Protein AF-X0U6Y3-F1 (afdb_monomer)

Nearest PDB structures (foldseek):
  5u5q-assembly1_H  TM=2.496E-01  e=5.982E+00  Saccharomyces cerevisiae S288C

Solvent-accessible surface area (backbone atoms only — not comparable to full-atom values): 10790 Å² total; per-residue (Å²): 128,85,82,48,49,54,55,52,48,52,50,45,55,75,70,47,42,36,75,89,46,90,60,27,67,56,54,50,52,44,63,76,50,43,44,84,42,80,59,95,65,59,79,88,48,53,50,69,76,66,76,45,56,73,68,60,46,50,53,50,44,50,55,52,47,62,64,14,35,38,69,83,37,52,49,94,52,97,50,42,41,28,40,45,57,102,67,28,23,36,35,57,46,54,33,81,90,43,74,43,25,32,36,40,38,36,35,31,71,40,61,89,73,77,58,83,39,51,24,40,39,41,37,35,36,33,37,61,76,47,90,46,90,86,86,45,41,48,43,67,75,50,55,37,43,32,42,32,30,96,87,43,58,48,74,62,68,72,59,91,48,70,65,61,42,46,50,56,35,50,55,51,46,46,49,53,53,52,52,47,47,32,54,75,74,51,56,58,80,74,68,127

Sequence (192 aa):
MDNTHYDSFVAAVDNRAFDSVRIGDYLRDIRERAKYIQSPIEADSIFEAFGLSQEDFGKYTSSYVGKALAKNKAIPLEELVCVEDDFSAVFIENDPEEDITLRVTIYKDEKEFGFAIDGVVYYGKLKWFGLAREKNYFEALDFYVSLVFDDYVKDISKQLLDEEGKELVNATTTVIEQLAYMEREGLLRDIK

Foldseek 3Di:
DPQALLNVLLVCLVVVQCVVDPCSVVSVVCNVFEDEDEQPDALVCLCVLVVDDPVVLLVLLCVQLLVQQAQPRWSPQPTWYFYGHPFWTKTWTHDNVDGQKIWIKIKGAPVVPPDQFRIKIKIAMWHAPGDDPDQFRTFTDWMWMWTGGPRHIDTPPDDPPVVVRVVRRSVVSSVSSSVSVCVVVVVSVPRD

Mean predicted aligned error: 7.75 Å

pLDDT: mean 76.15, std 10.7, range [43.81, 89.75]

Radius of gyration: 16.27 Å; Cα contacts (8 Å, |Δi|>4): 335; chains: 1; bounding box: 40×35×43 Å

Organism: NCBI:txid412755

Secondary structure (DSSP, 8-state):
-PPPHHHHHHHHHHTTTTTTSTTHHHHHHHHHHPEEEE-SS-TTSHHHHHT--HHHHHHHHHHHHHHHSSTTPPPS-SS-EEEE-SS-EEEEEE-SSSTTEEEEEEEEE-GGG-SS--EEEEEEEEEE--S-SSS--EEEEEEEEEEE-SS-EEE--S---HHHHHHHHHHHHHHHHHHHHHHHTTGGGG--

Structure (mmCIF, N/CA/C/O backbone):
data_AF-X0U6Y3-F1
#
_entry.id   AF-X0U6Y3-F1
#
loop_
_atom_site.group_PDB
_atom_site.id
_atom_site.type_symbol
_atom_site.label_atom_id
_atom_site.label_alt_id
_atom_site.label_comp_id
_atom_site.label_asym_id
_atom_site.label_entity_id
_atom_site.label_seq_id
_atom_site.pdbx_PDB_ins_code
_atom_site.Cartn_x
_atom_site.Cartn_y
_atom_site.Cartn_z
_atom_site.occupancy
_atom_site.B_iso_or_equiv
_atom_site.auth_seq_id
_atom_site.auth_comp_id
_atom_site.auth_asym_id
_atom_site.auth_atom_id
_atom_site.pdbx_PDB_model_num
ATOM 1 N N . MET A 1 1 ? -0.887 19.211 -16.589 1.00 43.81 1 MET A N 1
ATOM 2 C CA . MET A 1 1 ? -1.288 18.320 -15.492 1.00 43.81 1 MET A CA 1
ATOM 3 C C . MET A 1 1 ? -0.012 17.634 -15.109 1.00 43.81 1 MET A C 1
ATOM 5 O O . MET A 1 1 ? 0.627 17.093 -16.005 1.00 43.81 1 MET A O 1
ATOM 9 N N . ASP A 1 2 ? 0.414 17.816 -13.870 1.00 54.19 2 ASP A N 1
ATOM 10 C CA . ASP A 1 2 ? 1.549 17.065 -13.353 1.00 54.19 2 ASP A CA 1
ATOM 11 C C . ASP A 1 2 ? 1.125 15.589 -13.335 1.00 54.19 2 ASP A C 1
ATOM 13 O O . ASP A 1 2 ? -0.027 15.294 -13.010 1.00 54.19 2 ASP A O 1
ATOM 17 N N . ASN A 1 3 ? 1.985 14.696 -13.829 1.00 68.19 3 ASN A N 1
ATOM 18 C CA . ASN A 1 3 ? 1.708 13.259 -13.802 1.00 68.19 3 ASN A CA 1
ATOM 19 C C . ASN A 1 3 ? 1.733 12.797 -12.344 1.00 68.19 3 ASN A C 1
ATOM 21 O O . ASN A 1 3 ? 2.675 13.132 -11.629 1.00 68.19 3 ASN A O 1
ATOM 25 N N . THR A 1 4 ? 0.725 12.032 -11.928 1.00 81.62 4 THR A N 1
ATOM 26 C CA . THR A 1 4 ? 0.702 11.407 -10.597 1.00 81.62 4 THR A CA 1
ATOM 27 C C . THR A 1 4 ? 1.654 10.208 -10.544 1.00 81.62 4 THR A C 1
ATOM 29 O O . THR A 1 4 ? 1.951 9.597 -11.577 1.00 81.62 4 THR A O 1
ATOM 32 N N . HIS A 1 5 ? 2.080 9.802 -9.347 1.00 84.62 5 HIS A N 1
ATOM 33 C CA . HIS A 1 5 ? 2.833 8.558 -9.127 1.00 84.62 5 HIS A CA 1
ATOM 34 C C . HIS A 1 5 ? 2.046 7.336 -9.619 1.00 84.62 5 HIS A C 1
ATOM 36 O O . HIS A 1 5 ? 2.621 6.368 -10.119 1.00 84.62 5 HIS A O 1
ATOM 42 N N . TYR A 1 6 ? 0.712 7.395 -9.534 1.00 85.25 6 TYR A N 1
ATOM 43 C CA . TYR A 1 6 ? -0.174 6.377 -10.093 1.00 85.25 6 TYR A CA 1
ATOM 44 C C . TYR A 1 6 ? -0.117 6.338 -11.626 1.00 85.25 6 TYR A C 1
ATOM 46 O O . TYR A 1 6 ? -0.009 5.257 -12.203 1.00 85.25 6 TYR A O 1
ATOM 54 N N . ASP A 1 7 ? -0.132 7.491 -12.302 1.00 86.06 7 ASP A N 1
ATOM 55 C CA . ASP A 1 7 ? -0.005 7.553 -13.764 1.00 86.06 7 ASP A CA 1
ATOM 56 C C . ASP A 1 7 ? 1.352 7.011 -14.231 1.00 86.06 7 ASP A C 1
ATOM 58 O O . ASP A 1 7 ? 1.429 6.289 -15.230 1.00 86.06 7 ASP A O 1
ATOM 62 N N . SER A 1 8 ? 2.423 7.308 -13.490 1.00 85.88 8 SER A N 1
ATOM 63 C CA . SER A 1 8 ? 3.751 6.749 -13.746 1.00 85.88 8 SER A CA 1
ATOM 64 C C . SER A 1 8 ? 3.789 5.234 -13.551 1.00 85.88 8 SER A C 1
ATOM 66 O O . SER A 1 8 ? 4.306 4.525 -14.419 1.00 85.88 8 SER A O 1
ATOM 68 N N . PHE A 1 9 ? 3.177 4.716 -12.481 1.00 88.44 9 PHE A N 1
ATOM 69 C CA . PHE A 1 9 ? 3.002 3.277 -12.277 1.00 88.44 9 PHE A CA 1
ATOM 70 C C . PHE A 1 9 ? 2.262 2.632 -13.459 1.00 88.44 9 PHE A C 1
ATOM 72 O O . PHE A 1 9 ? 2.740 1.650 -14.034 1.00 88.44 9 PHE A O 1
ATOM 79 N N . VAL A 1 10 ? 1.121 3.201 -13.862 1.00 88.25 10 VAL A N 1
ATOM 80 C CA . VAL A 1 10 ? 0.312 2.713 -14.989 1.00 88.25 10 VAL A CA 1
ATOM 81 C C . VAL A 1 10 ? 1.143 2.679 -16.269 1.00 88.25 10 VAL A C 1
ATOM 83 O O . VAL A 1 10 ? 1.143 1.663 -16.967 1.00 88.25 10 VAL A O 1
ATOM 86 N N . ALA A 1 11 ? 1.899 3.741 -16.554 1.00 87.81 11 ALA A N 1
ATOM 87 C CA . ALA A 1 11 ? 2.771 3.814 -17.719 1.00 87.81 11 ALA A CA 1
ATOM 88 C C . ALA A 1 11 ? 3.891 2.760 -17.680 1.00 87.81 11 ALA A C 1
ATOM 90 O O . ALA A 1 11 ? 4.153 2.115 -18.697 1.00 87.81 11 ALA A O 1
ATOM 91 N N . ALA A 1 12 ? 4.533 2.544 -16.527 1.00 85.94 12 ALA A N 1
ATOM 92 C CA . ALA A 1 12 ? 5.572 1.525 -16.364 1.00 85.94 12 ALA A CA 1
ATOM 93 C C . ALA A 1 12 ? 5.026 0.107 -16.612 1.00 85.94 12 ALA A C 1
ATOM 95 O O . ALA A 1 12 ? 5.657 -0.703 -17.299 1.00 85.94 12 ALA A O 1
ATOM 96 N N . VAL A 1 13 ? 3.824 -0.183 -16.105 1.00 88.06 13 VAL A N 1
ATOM 97 C CA . VAL A 1 13 ? 3.143 -1.466 -16.321 1.00 88.06 13 VAL A CA 1
ATOM 98 C C . VAL A 1 13 ? 2.723 -1.641 -17.785 1.00 88.06 13 VAL A C 1
ATOM 100 O O . VAL A 1 13 ? 2.982 -2.696 -18.366 1.00 88.06 13 VAL A O 1
ATOM 103 N N . ASP A 1 14 ? 2.140 -0.618 -18.415 1.00 88.00 14 ASP A N 1
ATOM 104 C CA . ASP A 1 14 ? 1.680 -0.674 -19.813 1.00 88.00 14 ASP A CA 1
ATOM 105 C C . ASP A 1 14 ? 2.823 -0.798 -20.821 1.00 88.00 14 ASP A C 1
ATOM 107 O O . ASP A 1 14 ? 2.690 -1.474 -21.846 1.00 88.00 14 ASP A O 1
ATOM 111 N N . ASN A 1 15 ? 3.978 -0.217 -20.496 1.00 86.62 15 ASN A N 1
ATOM 112 C CA . ASN A 1 15 ? 5.209 -0.374 -21.262 1.00 86.62 15 ASN A CA 1
ATOM 113 C C . ASN A 1 15 ? 5.891 -1.729 -21.044 1.00 86.62 15 ASN A C 1
ATOM 115 O O . ASN A 1 15 ? 6.956 -1.963 -21.615 1.00 86.62 15 ASN A O 1
ATOM 119 N N . ARG A 1 16 ? 5.283 -2.638 -20.266 1.00 82.00 16 ARG A N 1
ATOM 120 C CA . ARG A 1 16 ? 5.780 -4.002 -20.036 1.00 82.00 16 ARG A CA 1
ATOM 121 C C . ARG A 1 16 ? 7.162 -4.048 -19.385 1.00 82.00 16 ARG A C 1
ATOM 123 O O . ARG A 1 16 ? 7.877 -5.037 -19.544 1.00 82.00 16 ARG A O 1
ATOM 130 N N . ALA A 1 17 ? 7.519 -3.027 -18.601 1.00 79.81 17 ALA A N 1
ATOM 131 C CA . ALA A 1 17 ? 8.796 -2.989 -17.883 1.00 79.81 17 ALA A CA 1
ATOM 132 C C . ALA A 1 17 ? 8.988 -4.242 -17.003 1.00 79.81 17 ALA A C 1
ATOM 134 O O . ALA A 1 17 ? 10.097 -4.751 -16.850 1.00 79.81 17 ALA A O 1
ATOM 135 N N . PHE A 1 18 ? 7.884 -4.796 -16.492 1.00 81.38 18 PHE A N 1
ATOM 136 C CA . PHE A 1 18 ? 7.873 -5.930 -15.571 1.00 81.38 18 PHE A CA 1
ATOM 137 C C . PHE A 1 18 ? 7.683 -7.311 -16.230 1.00 81.38 18 PHE A C 1
ATOM 139 O O . PHE A 1 18 ? 7.664 -8.309 -15.511 1.00 81.38 18 PHE A O 1
ATOM 146 N N . ASP A 1 19 ? 7.557 -7.420 -17.561 1.00 80.75 19 ASP A N 1
ATOM 147 C CA . ASP A 1 19 ? 7.252 -8.698 -18.249 1.00 80.75 19 ASP A CA 1
ATOM 148 C C . ASP A 1 19 ? 8.328 -9.780 -18.022 1.00 80.75 19 ASP A C 1
ATOM 150 O O . ASP A 1 19 ? 8.063 -10.976 -18.148 1.00 80.75 19 ASP A O 1
ATOM 154 N N . SER A 1 20 ? 9.557 -9.371 -17.702 1.00 71.44 20 SER A N 1
ATOM 155 C CA . SER A 1 20 ? 10.697 -10.266 -17.480 1.00 71.44 20 SER A CA 1
ATOM 156 C C . SER A 1 20 ? 10.869 -10.718 -16.024 1.00 71.44 20 SER A C 1
ATOM 158 O O . SER A 1 20 ? 11.729 -11.561 -15.755 1.00 71.44 20 SER A O 1
ATOM 160 N N . VAL A 1 21 ? 10.058 -10.205 -15.088 1.00 76.69 21 VAL A N 1
ATOM 161 C CA . VAL A 1 21 ? 10.159 -10.503 -13.651 1.00 76.69 21 VAL A CA 1
ATOM 162 C C . VAL A 1 21 ? 8.893 -11.151 -13.102 1.00 76.69 21 VAL A C 1
ATOM 164 O O . VAL A 1 21 ? 7.781 -10.946 -13.582 1.00 76.69 21 VAL A O 1
ATOM 167 N N . ARG A 1 22 ? 9.055 -11.944 -12.038 1.00 75.19 22 ARG A N 1
ATOM 168 C CA . ARG A 1 22 ? 7.977 -12.769 -11.466 1.00 75.19 22 ARG A CA 1
ATOM 169 C C . ARG A 1 22 ? 6.786 -11.953 -10.955 1.00 75.19 22 ARG A C 1
ATOM 171 O O . ARG A 1 22 ? 5.679 -12.478 -10.894 1.00 75.19 22 ARG A O 1
ATOM 178 N N . ILE A 1 23 ? 7.013 -10.700 -10.571 1.00 78.88 23 ILE A N 1
ATOM 179 C CA . ILE A 1 23 ? 5.959 -9.823 -10.063 1.00 78.88 23 ILE A CA 1
ATOM 180 C C . ILE A 1 23 ? 5.120 -9.177 -11.181 1.00 78.88 23 ILE A C 1
ATOM 182 O O . ILE A 1 23 ? 4.051 -8.648 -10.901 1.00 78.88 23 ILE A O 1
ATOM 186 N N . GLY A 1 24 ? 5.538 -9.249 -12.450 1.00 85.69 24 GLY A N 1
ATOM 187 C CA . GLY A 1 24 ? 4.863 -8.546 -13.546 1.00 85.69 24 GLY A CA 1
ATOM 188 C C . GLY A 1 24 ? 3.380 -8.894 -13.703 1.00 85.69 24 GLY A C 1
ATOM 189 O O . GLY A 1 24 ? 2.560 -8.003 -13.904 1.00 85.69 24 GLY A O 1
ATOM 190 N N . ASP A 1 25 ? 3.009 -10.168 -13.554 1.00 87.00 25 ASP A N 1
ATOM 191 C CA . ASP A 1 25 ? 1.602 -10.603 -13.595 1.00 87.00 25 ASP A CA 1
ATOM 192 C C . ASP A 1 25 ? 0.784 -9.989 -12.452 1.00 87.00 25 ASP A C 1
ATOM 194 O O . ASP A 1 25 ? -0.341 -9.545 -12.660 1.00 87.00 25 ASP A O 1
ATOM 198 N N . TYR A 1 26 ? 1.373 -9.922 -11.257 1.00 86.69 26 TYR A N 1
ATOM 199 C CA . TYR A 1 26 ? 0.736 -9.348 -10.075 1.00 86.69 26 TYR A CA 1
ATOM 200 C C . TYR A 1 26 ? 0.574 -7.827 -10.187 1.00 86.69 26 TYR A C 1
ATOM 202 O O . TYR A 1 26 ? -0.485 -7.308 -9.859 1.00 86.69 26 TYR A O 1
ATOM 210 N N . LEU A 1 27 ? 1.568 -7.104 -10.716 1.00 87.25 27 LEU A N 1
ATOM 211 C CA . LEU A 1 27 ? 1.449 -5.654 -10.931 1.00 87.25 27 LEU A CA 1
ATOM 212 C C . LEU A 1 27 ? 0.408 -5.306 -12.003 1.00 87.25 27 LEU A C 1
ATOM 214 O O . LEU A 1 27 ? -0.284 -4.297 -11.885 1.00 87.25 27 LEU A O 1
ATOM 218 N N . ARG A 1 28 ? 0.258 -6.150 -13.032 1.00 87.88 28 ARG A N 1
ATOM 219 C CA . ARG A 1 28 ? -0.811 -6.004 -14.032 1.00 87.88 28 ARG A CA 1
ATOM 220 C C . ARG A 1 28 ? -2.193 -6.232 -13.426 1.00 87.88 28 ARG A C 1
ATOM 222 O O . ARG A 1 28 ? -3.091 -5.439 -13.683 1.00 87.88 28 ARG A O 1
ATOM 229 N N . ASP A 1 29 ? -2.337 -7.254 -12.587 1.00 86.56 29 ASP A N 1
ATOM 230 C CA . ASP A 1 29 ? -3.569 -7.499 -11.833 1.00 86.56 29 ASP A CA 1
ATOM 231 C C . ASP A 1 29 ? -3.902 -6.334 -10.882 1.00 86.56 29 ASP A C 1
ATOM 233 O O . ASP A 1 29 ? -5.037 -5.858 -10.870 1.00 86.56 29 ASP A O 1
ATOM 237 N N . ILE A 1 30 ? -2.907 -5.797 -10.162 1.00 85.88 30 ILE A N 1
ATOM 238 C CA . ILE A 1 30 ? -3.061 -4.570 -9.365 1.00 85.88 30 ILE A CA 1
ATOM 239 C C . ILE A 1 30 ? -3.570 -3.426 -10.240 1.00 85.88 30 ILE A C 1
ATOM 241 O O . ILE A 1 30 ? -4.572 -2.815 -9.893 1.00 85.88 30 ILE A O 1
ATOM 245 N N . ARG A 1 31 ? -2.924 -3.144 -11.378 1.00 85.50 31 ARG A N 1
ATOM 246 C CA . ARG A 1 31 ? -3.325 -2.057 -12.286 1.00 85.50 31 ARG A CA 1
ATOM 247 C C . ARG A 1 31 ? -4.779 -2.189 -12.746 1.00 85.50 31 ARG A C 1
ATOM 249 O O . ARG A 1 31 ? -5.462 -1.183 -12.882 1.00 85.50 31 ARG A O 1
ATOM 256 N N . GLU A 1 32 ? -5.247 -3.403 -13.028 1.00 84.38 32 GLU A N 1
ATOM 257 C CA . GLU A 1 32 ? -6.623 -3.641 -13.483 1.00 84.38 32 GLU A CA 1
ATOM 258 C C . GLU A 1 32 ? -7.664 -3.466 -12.368 1.00 84.38 32 GLU A C 1
ATOM 260 O O . GLU A 1 32 ? -8.785 -3.042 -12.647 1.00 84.38 32 GLU A O 1
ATOM 265 N N . ARG A 1 33 ? -7.305 -3.789 -11.118 1.00 81.50 33 ARG A N 1
ATOM 266 C CA . ARG A 1 33 ? -8.206 -3.734 -9.953 1.00 81.50 33 ARG A CA 1
ATOM 267 C C . ARG A 1 33 ? -8.110 -2.443 -9.145 1.00 81.50 33 ARG A C 1
ATOM 269 O O . ARG A 1 33 ? -9.013 -2.174 -8.356 1.00 81.50 33 ARG A O 1
ATOM 276 N N . ALA A 1 34 ? -7.006 -1.709 -9.258 1.00 79.00 34 ALA A N 1
ATOM 277 C CA . ALA A 1 34 ? -6.734 -0.550 -8.426 1.00 79.00 34 ALA A CA 1
ATOM 278 C C . ALA A 1 34 ? -7.625 0.627 -8.824 1.00 79.00 34 ALA A C 1
ATOM 280 O O . ALA A 1 34 ? -7.591 1.108 -9.957 1.00 79.00 34 ALA A O 1
ATOM 281 N N . LYS A 1 35 ? -8.368 1.148 -7.853 1.00 74.56 35 LYS A N 1
ATOM 282 C CA . LYS A 1 35 ? -8.946 2.484 -7.921 1.00 74.56 35 LYS A CA 1
ATOM 283 C C . LYS A 1 35 ? -7.964 3.483 -7.339 1.00 74.56 35 LYS A C 1
ATOM 285 O O . LYS A 1 35 ? -7.493 3.326 -6.212 1.00 74.56 35 LYS A O 1
ATOM 290 N N . TYR A 1 36 ? -7.682 4.522 -8.113 1.00 76.88 36 TYR A N 1
ATOM 291 C CA . TYR A 1 36 ? -6.902 5.655 -7.645 1.00 76.88 36 TYR A CA 1
ATOM 292 C C . TYR A 1 36 ? -7.754 6.547 -6.743 1.00 76.88 36 TYR A C 1
ATOM 294 O O . TYR A 1 36 ? -8.835 6.997 -7.132 1.00 76.88 36 TYR A O 1
ATOM 302 N N . ILE A 1 37 ? -7.247 6.801 -5.542 1.00 73.19 37 ILE A N 1
ATOM 303 C CA . ILE A 1 37 ? -7.804 7.754 -4.596 1.00 73.19 37 ILE A CA 1
ATOM 304 C C . ILE A 1 37 ? -6.706 8.758 -4.271 1.00 73.19 37 ILE A C 1
ATOM 306 O O . ILE A 1 37 ? -5.668 8.406 -3.714 1.00 73.19 37 ILE A O 1
ATOM 310 N N . GLN A 1 38 ? -6.965 10.026 -4.574 1.00 73.62 38 GLN A N 1
ATOM 311 C CA . GLN A 1 38 ? -6.115 11.103 -4.095 1.00 73.62 38 GLN A CA 1
ATOM 312 C C . GLN A 1 38 ? -6.405 11.342 -2.610 1.00 73.62 38 GLN A C 1
ATOM 314 O O . GLN A 1 38 ? -7.565 11.553 -2.235 1.00 73.62 38 GLN A O 1
ATOM 319 N N . SER A 1 39 ? -5.369 11.317 -1.767 1.00 72.44 39 SER A N 1
ATOM 320 C CA . SER A 1 39 ? -5.539 11.659 -0.356 1.00 72.44 39 SER A CA 1
ATOM 321 C C . SER A 1 39 ? -6.047 13.102 -0.220 1.00 72.44 39 SER A C 1
ATOM 323 O O . SER A 1 39 ? -5.477 14.011 -0.827 1.00 72.44 39 SER A O 1
ATOM 325 N N . PRO A 1 40 ? -7.094 13.360 0.587 1.00 69.75 40 PRO A N 1
ATOM 326 C CA . PRO A 1 40 ? -7.565 14.719 0.835 1.00 69.75 40 PRO A CA 1
ATOM 327 C C . PRO A 1 40 ? -6.685 15.490 1.833 1.00 69.75 40 PRO A C 1
ATOM 329 O O . PRO A 1 40 ? -6.938 16.672 2.062 1.00 69.75 40 PRO A O 1
ATOM 332 N N . ILE A 1 41 ? -5.716 14.825 2.475 1.00 73.62 41 ILE A N 1
ATOM 333 C CA . ILE A 1 41 ? -4.895 15.375 3.560 1.00 73.62 41 ILE A CA 1
ATOM 334 C C . ILE A 1 41 ? -3.445 14.885 3.474 1.00 73.62 41 ILE A C 1
ATOM 336 O O . ILE A 1 41 ? -3.181 13.719 3.174 1.00 73.62 41 ILE A O 1
ATOM 340 N N . GLU A 1 42 ? -2.506 15.771 3.792 1.00 73.81 42 GLU A N 1
ATOM 341 C CA . GLU A 1 42 ? -1.083 15.439 3.907 1.00 73.81 42 GLU A CA 1
ATOM 342 C C . GLU A 1 42 ? -0.828 14.510 5.110 1.00 73.81 42 GLU A C 1
ATOM 344 O O . GLU A 1 42 ? -1.588 14.492 6.088 1.00 73.81 42 GLU A O 1
ATOM 349 N N . ALA A 1 43 ? 0.238 13.710 5.033 1.00 67.69 43 ALA A N 1
ATOM 350 C CA . ALA A 1 43 ? 0.533 12.631 5.980 1.00 67.69 43 ALA A CA 1
ATOM 351 C C . ALA A 1 43 ? 0.667 13.093 7.443 1.00 67.69 43 ALA A C 1
ATOM 353 O O . ALA A 1 43 ? 0.246 12.398 8.368 1.00 67.69 43 ALA A O 1
ATOM 354 N N . ASP A 1 44 ? 1.242 14.268 7.674 1.00 67.88 44 ASP A N 1
ATOM 355 C CA . ASP A 1 44 ? 1.478 14.830 9.006 1.00 67.88 44 ASP A CA 1
ATOM 356 C C . ASP A 1 44 ? 0.268 15.597 9.574 1.00 67.88 44 ASP A C 1
ATOM 358 O O . ASP A 1 44 ? 0.219 15.881 10.775 1.00 67.88 44 ASP A O 1
ATOM 362 N N . SER A 1 45 ? -0.743 15.856 8.743 1.00 75.56 45 SER A N 1
ATOM 363 C CA . SER A 1 45 ? -1.904 16.692 9.063 1.00 75.56 45 SER A CA 1
ATOM 364 C C . SER A 1 45 ? -3.130 15.897 9.548 1.00 75.56 45 SER A C 1
ATOM 366 O O . SER A 1 45 ? -4.147 16.473 9.942 1.00 75.56 45 SER A O 1
ATOM 368 N N . ILE A 1 46 ? -3.047 14.561 9.586 1.00 75.19 46 ILE A N 1
ATOM 369 C CA . ILE A 1 46 ? -4.182 13.673 9.901 1.00 75.19 46 ILE A CA 1
ATOM 370 C C . ILE A 1 46 ? -4.713 13.880 11.327 1.00 75.19 46 ILE A C 1
ATOM 372 O O . ILE A 1 46 ? -5.927 13.939 11.545 1.00 75.19 46 ILE A O 1
ATOM 376 N N . PHE A 1 47 ? -3.825 14.027 12.316 1.00 74.44 47 PHE A N 1
ATOM 377 C CA . PHE A 1 47 ? -4.236 14.210 13.714 1.00 74.44 47 PHE A CA 1
ATOM 378 C C . PHE A 1 47 ? -4.997 15.522 13.930 1.00 74.44 47 PHE A C 1
ATOM 380 O O . PHE A 1 47 ? -5.995 15.545 14.658 1.00 74.44 47 PHE A O 1
ATOM 387 N N . GLU A 1 48 ? -4.552 16.598 13.276 1.00 80.19 48 GLU A N 1
ATOM 388 C CA . GLU A 1 48 ? -5.231 17.893 13.308 1.00 80.19 48 GLU A CA 1
ATOM 389 C C . GLU A 1 48 ? -6.612 17.796 12.653 1.00 80.19 48 GLU A C 1
ATOM 391 O O . GLU A 1 48 ? -7.603 18.207 13.260 1.00 80.19 48 GLU A O 1
ATOM 396 N N . ALA A 1 49 ? -6.703 17.158 11.480 1.00 76.88 49 ALA A N 1
ATOM 397 C CA . ALA A 1 49 ? -7.961 16.971 10.756 1.00 76.88 49 ALA A CA 1
ATOM 398 C C . ALA A 1 49 ? -9.020 16.207 11.577 1.00 76.88 49 ALA A C 1
ATOM 400 O O . ALA A 1 49 ? -10.215 16.481 11.475 1.00 76.88 49 ALA A O 1
ATOM 401 N N . PHE A 1 50 ? -8.593 15.277 12.435 1.00 73.50 50 PHE A N 1
ATOM 402 C CA . PHE A 1 50 ? -9.482 14.525 13.324 1.00 73.50 50 PHE A CA 1
ATOM 403 C C . PHE A 1 50 ? -9.915 15.280 14.585 1.00 73.50 50 PHE A C 1
ATOM 405 O O . PHE A 1 50 ? -10.877 14.853 15.242 1.00 73.50 50 PHE A O 1
ATOM 412 N N . GLY A 1 51 ? -9.195 16.341 14.963 1.00 75.25 51 GLY A N 1
ATOM 413 C CA . GLY A 1 51 ? -9.340 17.004 16.259 1.00 75.25 51 GLY A CA 1
ATOM 414 C C . GLY A 1 51 ? -9.110 16.055 17.441 1.00 75.25 51 GLY A C 1
ATOM 415 O O . GLY A 1 51 ? -9.757 16.204 18.479 1.00 75.25 51 GLY A O 1
ATOM 416 N N . LEU A 1 52 ? -8.257 15.039 17.274 1.00 70.44 52 LEU A N 1
ATOM 417 C CA . LEU A 1 52 ? -8.037 13.972 18.253 1.00 70.44 52 LEU A CA 1
ATOM 418 C C . LEU A 1 52 ? -6.602 13.959 18.779 1.00 70.44 52 LEU A C 1
ATOM 420 O O . LEU A 1 52 ? -5.661 14.374 18.107 1.00 70.44 52 LEU A O 1
ATOM 424 N N . SER A 1 53 ? -6.430 13.403 19.981 1.00 76.56 53 SER A N 1
ATOM 425 C CA . SER A 1 53 ? -5.107 12.980 20.430 1.00 76.56 53 SER A CA 1
ATOM 426 C C . SER A 1 53 ? -4.639 11.754 19.637 1.00 76.56 53 SER A C 1
ATOM 428 O O . SER A 1 53 ? -5.448 10.983 19.112 1.00 76.56 53 SER A O 1
ATOM 430 N N . GLN A 1 54 ? -3.326 11.523 19.602 1.00 71.25 54 GLN A N 1
ATOM 431 C CA . GLN A 1 54 ? -2.752 10.346 18.947 1.00 71.25 54 GLN A CA 1
ATOM 432 C C . GLN A 1 54 ? -3.292 9.021 19.519 1.00 71.25 54 GLN A C 1
A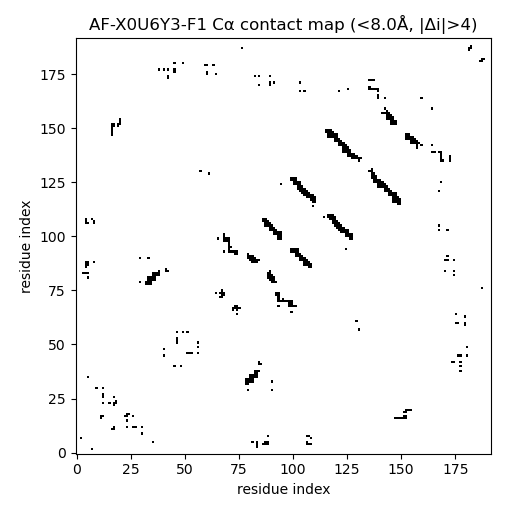TOM 434 O O . GLN A 1 54 ? -3.463 8.050 18.786 1.00 71.25 54 GLN A O 1
ATOM 439 N N . GLU A 1 55 ? -3.605 8.975 20.818 1.00 76.19 55 GLU A N 1
ATOM 440 C CA . GLU A 1 55 ? -4.177 7.786 21.458 1.00 76.19 55 GLU A CA 1
ATOM 441 C C . GLU A 1 55 ? -5.610 7.512 20.976 1.00 76.19 55 GLU A C 1
ATOM 443 O O . GLU A 1 55 ? -5.967 6.366 20.691 1.00 76.19 55 GLU A O 1
ATOM 448 N N . ASP A 1 56 ? -6.433 8.557 20.868 1.00 74.19 56 ASP A N 1
ATOM 449 C CA . ASP A 1 56 ? -7.824 8.436 20.418 1.00 74.19 56 ASP A CA 1
ATOM 450 C C . ASP A 1 56 ? -7.893 8.001 18.957 1.00 74.19 56 ASP A C 1
ATOM 452 O O . ASP A 1 56 ? -8.681 7.124 18.591 1.00 74.19 56 ASP A O 1
ATOM 456 N N . PHE A 1 57 ? -7.015 8.573 18.137 1.00 75.31 57 PHE A N 1
ATOM 457 C CA . PHE A 1 57 ? -6.878 8.196 16.745 1.00 75.31 57 PHE A CA 1
ATOM 458 C C . PHE A 1 57 ? -6.402 6.744 16.597 1.00 75.31 57 PHE A C 1
ATOM 460 O O . PHE A 1 57 ? -7.048 5.949 15.917 1.00 75.31 57 PHE A O 1
ATOM 467 N N . GLY A 1 58 ? -5.369 6.344 17.344 1.00 74.25 58 GLY A N 1
ATOM 468 C CA . GLY A 1 58 ? -4.871 4.969 17.352 1.00 74.25 58 GLY A CA 1
ATOM 469 C C . GLY A 1 58 ? -5.934 3.930 17.740 1.00 74.25 58 GLY A C 1
ATOM 470 O O . GLY A 1 58 ? -5.983 2.846 17.153 1.00 74.25 58 GLY A O 1
ATOM 471 N N . LYS A 1 59 ? -6.845 4.253 18.671 1.00 74.75 59 LYS A N 1
ATOM 472 C CA . LYS A 1 59 ? -8.001 3.394 19.012 1.00 74.75 59 LYS A CA 1
ATOM 473 C C . LYS A 1 59 ? -8.982 3.257 17.849 1.00 74.75 59 LYS A C 1
ATOM 475 O O . LYS A 1 59 ? -9.493 2.159 17.612 1.00 74.75 59 LYS A O 1
ATOM 480 N N . TYR A 1 60 ? -9.255 4.350 17.137 1.00 74.25 60 TYR A N 1
ATOM 481 C CA . TYR A 1 60 ? -10.141 4.344 15.976 1.00 74.25 60 TYR A CA 1
ATOM 482 C C . TYR A 1 60 ? -9.551 3.504 14.840 1.00 74.25 60 TYR A C 1
ATOM 484 O O . TYR A 1 60 ? -10.192 2.550 14.393 1.00 74.25 60 TYR A O 1
ATOM 492 N N . THR A 1 61 ? -8.301 3.775 14.462 1.00 76.56 61 THR A N 1
ATOM 493 C CA . THR A 1 61 ? -7.578 3.039 13.420 1.00 76.56 61 THR A CA 1
ATOM 494 C C . THR A 1 61 ? -7.472 1.559 13.772 1.00 76.56 61 THR A C 1
ATOM 496 O O . THR A 1 61 ? -7.815 0.716 12.955 1.00 76.56 61 THR A O 1
ATOM 499 N N . SER A 1 62 ? -7.146 1.209 15.021 1.00 73.75 62 SER A N 1
ATOM 500 C CA . SER A 1 62 ? -7.115 -0.195 15.466 1.00 73.75 62 SER A CA 1
ATOM 501 C C . SER A 1 62 ? -8.467 -0.903 15.326 1.00 73.75 62 SER A C 1
ATOM 503 O O . SER A 1 62 ? -8.522 -2.082 14.982 1.00 73.75 62 SER A O 1
ATOM 505 N N . SER A 1 63 ? -9.572 -0.199 15.585 1.00 73.62 63 SER A N 1
ATOM 506 C CA . SER A 1 63 ? -10.932 -0.732 15.427 1.00 73.62 63 SER A CA 1
ATOM 507 C C . SER A 1 63 ? -11.312 -0.912 13.956 1.00 73.62 63 SER A C 1
ATOM 509 O O . SER A 1 63 ? -11.931 -1.917 13.603 1.00 73.62 63 SER A O 1
ATOM 511 N N . TYR A 1 64 ? -10.931 0.036 13.097 1.00 74.31 64 TYR A N 1
ATOM 512 C CA . TYR A 1 64 ? -11.119 -0.037 11.648 1.00 74.31 64 TYR A CA 1
ATOM 513 C C . TYR A 1 64 ? -10.306 -1.191 11.051 1.00 74.31 64 TYR A C 1
ATOM 515 O O . TYR A 1 64 ? -10.873 -2.125 10.484 1.00 74.31 64 TYR A O 1
ATOM 523 N N . VAL A 1 65 ? -8.995 -1.186 11.292 1.00 73.25 65 VAL A N 1
ATOM 524 C CA . VAL A 1 65 ? -8.048 -2.193 10.814 1.00 73.25 65 VAL A CA 1
ATOM 525 C C . VAL A 1 65 ? -8.415 -3.580 11.348 1.00 73.25 65 VAL A C 1
ATOM 527 O O . VAL A 1 65 ? -8.531 -4.527 10.582 1.00 73.25 65 VAL A O 1
ATOM 530 N N . GLY A 1 66 ? -8.731 -3.727 12.635 1.00 68.38 66 GLY A N 1
ATOM 531 C CA . GLY A 1 66 ? -9.131 -5.022 13.197 1.00 68.38 66 GLY A CA 1
ATOM 532 C C . GLY A 1 66 ? -10.406 -5.613 12.574 1.00 68.38 66 GLY A C 1
ATOM 533 O O . GLY A 1 66 ? -10.544 -6.833 12.487 1.00 68.38 66 GLY A O 1
ATOM 534 N N . LYS A 1 67 ? -11.344 -4.775 12.111 1.00 70.31 67 LYS A N 1
ATOM 535 C CA . LYS A 1 67 ? -12.532 -5.233 11.367 1.00 70.31 67 LYS A CA 1
ATOM 536 C C . LYS A 1 67 ? -12.206 -5.573 9.912 1.00 70.31 67 LYS A C 1
ATOM 538 O O . LYS A 1 67 ? -12.832 -6.485 9.374 1.00 70.31 67 LYS A O 1
ATOM 543 N N . ALA A 1 68 ? -11.266 -4.840 9.322 1.00 68.12 68 ALA A N 1
ATOM 544 C CA . ALA A 1 68 ? -10.794 -4.939 7.946 1.00 68.12 68 ALA A CA 1
ATOM 545 C C . ALA A 1 68 ? -9.892 -6.156 7.677 1.00 68.12 68 ALA A C 1
ATOM 547 O O . ALA A 1 68 ? -10.058 -6.814 6.658 1.00 68.12 68 ALA A O 1
ATOM 548 N N . LEU A 1 69 ? -8.954 -6.470 8.580 1.00 72.69 69 LEU A N 1
ATOM 549 C CA . LEU A 1 69 ? -7.900 -7.482 8.375 1.00 72.69 69 LEU A CA 1
ATOM 550 C C . LEU A 1 69 ? -8.300 -8.918 8.758 1.00 72.69 69 LEU A C 1
ATOM 552 O O . LEU A 1 69 ? -7.444 -9.797 8.882 1.00 72.69 69 LEU A O 1
ATOM 556 N N . ALA A 1 70 ? -9.581 -9.186 9.023 1.00 68.12 70 ALA A N 1
ATOM 557 C CA . ALA A 1 70 ? -10.013 -10.564 9.249 1.00 68.12 70 ALA A CA 1
ATOM 558 C C . ALA A 1 70 ? -9.939 -11.348 7.931 1.00 68.12 70 ALA A C 1
ATOM 560 O O . ALA A 1 70 ? -10.245 -10.797 6.877 1.00 68.12 70 ALA A O 1
ATOM 561 N N . LYS A 1 71 ? -9.605 -12.644 7.982 1.00 69.06 71 LYS A N 1
ATOM 562 C CA . LYS A 1 71 ? -9.511 -13.488 6.782 1.00 69.06 71 LYS A CA 1
ATOM 563 C C . LYS A 1 71 ? -10.734 -13.336 5.878 1.00 69.06 71 LYS A C 1
ATOM 565 O O . LYS A 1 71 ? -11.866 -13.518 6.330 1.00 69.06 71 LYS A O 1
ATOM 570 N N . ASN A 1 72 ? -10.500 -13.041 4.600 1.00 62.16 72 ASN A N 1
ATOM 571 C CA . ASN A 1 72 ? -11.524 -12.798 3.572 1.00 62.16 72 ASN A CA 1
ATOM 572 C C . ASN A 1 72 ? -12.418 -11.566 3.781 1.00 62.16 72 ASN A C 1
ATOM 574 O O . ASN A 1 72 ? -13.332 -11.350 2.986 1.00 62.16 72 ASN A O 1
ATOM 578 N N . LYS A 1 73 ? -12.214 -10.765 4.826 1.00 58.19 73 LYS A N 1
ATOM 579 C CA . LYS A 1 73 ? -12.714 -9.392 4.813 1.00 58.19 73 LYS A CA 1
ATOM 580 C C . LYS A 1 73 ? -11.701 -8.588 4.035 1.00 58.19 73 LYS A C 1
ATOM 582 O O . LYS A 1 73 ? -10.516 -8.825 4.204 1.00 58.19 73 LYS A O 1
ATOM 587 N N . ALA A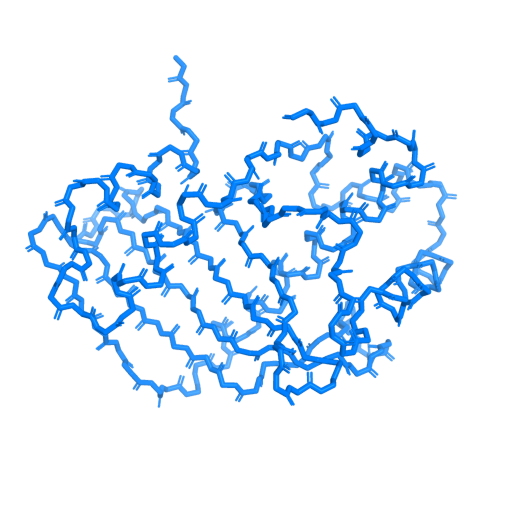 1 74 ? -12.147 -7.720 3.143 1.00 54.75 74 ALA A N 1
ATOM 588 C CA . ALA A 1 74 ? -11.289 -6.686 2.596 1.00 54.75 74 ALA A CA 1
ATOM 589 C C . ALA A 1 74 ? -11.163 -5.572 3.650 1.00 54.75 74 ALA A C 1
ATOM 591 O O . ALA A 1 74 ? -12.054 -5.403 4.494 1.00 54.75 74 ALA A O 1
ATOM 592 N N . ILE A 1 75 ? -10.096 -4.771 3.577 1.00 64.44 75 ILE A N 1
ATOM 593 C CA . ILE A 1 75 ? -10.207 -3.381 4.032 1.00 64.44 75 ILE A CA 1
ATOM 594 C C . ILE A 1 75 ? -11.491 -2.836 3.384 1.00 64.44 75 ILE A C 1
ATOM 596 O O . ILE A 1 75 ? -11.704 -3.205 2.238 1.00 64.44 75 ILE A O 1
ATOM 600 N N . PRO A 1 76 ? -12.372 -2.079 4.076 1.00 51.66 76 PRO A N 1
ATOM 601 C CA . PRO A 1 76 ? -13.709 -1.635 3.619 1.00 51.66 76 PRO A CA 1
ATOM 602 C C . PRO A 1 76 ? -13.851 -1.017 2.215 1.00 51.66 76 PRO A C 1
ATOM 604 O O . PRO A 1 76 ? -14.921 -0.557 1.839 1.00 51.66 76 PRO A O 1
ATOM 607 N N . LEU A 1 77 ? -12.782 -1.013 1.447 1.00 50.16 77 LEU A N 1
ATOM 608 C CA . LEU A 1 77 ? -12.649 -0.726 0.046 1.00 50.16 77 LEU A CA 1
ATOM 609 C C . LEU A 1 77 ? -12.990 -2.019 -0.706 1.00 50.16 77 LEU A C 1
ATOM 611 O O . LEU A 1 77 ? -12.232 -2.987 -0.708 1.00 50.16 77 LEU A O 1
ATOM 615 N N . GLU A 1 78 ? -14.170 -2.055 -1.321 1.00 44.53 78 GLU A N 1
ATOM 616 C CA . GLU A 1 78 ? -14.628 -3.198 -2.127 1.00 44.53 78 GLU A CA 1
ATOM 617 C C . GLU A 1 78 ? -13.712 -3.476 -3.344 1.00 44.53 78 GLU A C 1
ATOM 619 O O . GLU A 1 78 ? -13.869 -4.492 -4.019 1.00 44.53 78 GLU A O 1
ATOM 624 N N . GLU A 1 79 ? -12.717 -2.615 -3.588 1.00 53.41 79 GLU A N 1
ATOM 625 C CA . GLU A 1 79 ? -11.723 -2.681 -4.657 1.00 53.41 79 GLU A CA 1
ATOM 626 C C . GLU A 1 79 ? -10.335 -2.293 -4.112 1.00 53.41 79 GLU A C 1
ATOM 628 O O . GLU A 1 79 ? -10.230 -1.585 -3.108 1.00 53.41 79 GLU A O 1
ATOM 633 N N . LEU A 1 80 ? -9.262 -2.783 -4.744 1.00 58.22 80 LEU A N 1
ATOM 634 C CA . LEU A 1 80 ? -7.892 -2.438 -4.356 1.00 58.22 80 LEU A CA 1
ATOM 635 C C . LEU A 1 80 ? -7.729 -0.919 -4.464 1.00 58.22 80 LEU A C 1
ATOM 637 O O . LEU A 1 80 ? -8.107 -0.336 -5.475 1.00 58.22 80 LEU A O 1
ATOM 641 N N . VAL A 1 81 ? -7.166 -0.274 -3.449 1.00 63.62 81 VAL A N 1
ATOM 642 C CA . VAL A 1 81 ? -6.962 1.175 -3.485 1.00 63.62 81 VAL A CA 1
ATOM 643 C C . VAL A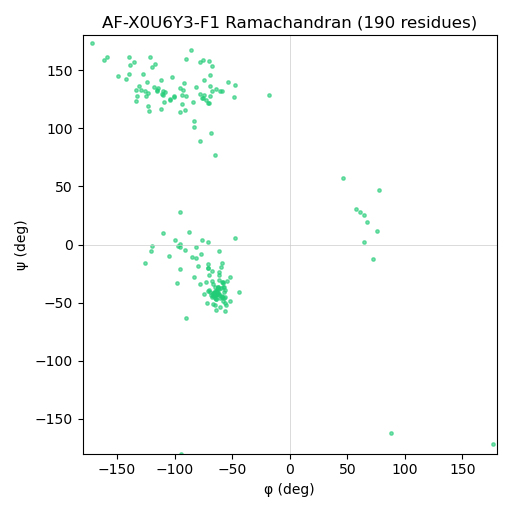 1 81 ? -5.492 1.493 -3.648 1.00 63.62 81 VAL A C 1
ATOM 645 O O . VAL A 1 81 ? -4.657 0.975 -2.908 1.00 63.62 81 VAL A O 1
ATOM 648 N N . CYS A 1 82 ? -5.221 2.375 -4.606 1.00 65.94 82 CYS A N 1
ATOM 649 C CA . CYS A 1 82 ? -4.003 3.158 -4.653 1.00 65.94 82 CYS A CA 1
ATOM 650 C C . CYS A 1 82 ? -4.258 4.470 -3.917 1.00 65.94 82 CYS A C 1
ATOM 652 O O . CYS A 1 82 ? -5.081 5.266 -4.376 1.00 65.94 82 CYS A O 1
ATOM 654 N N . VAL A 1 83 ? -3.555 4.698 -2.812 1.00 69.75 83 VAL A N 1
ATOM 655 C CA . VAL A 1 83 ? -3.475 6.032 -2.213 1.00 69.75 83 VAL A CA 1
ATOM 656 C C . VAL A 1 83 ? -2.118 6.612 -2.557 1.00 69.75 83 VAL A C 1
ATOM 658 O O . VAL A 1 83 ? -1.090 5.973 -2.340 1.00 69.75 83 VAL A O 1
ATOM 661 N N . GLU A 1 84 ? -2.141 7.794 -3.153 1.00 67.62 84 GLU A N 1
ATOM 662 C CA . GLU A 1 84 ? -0.932 8.557 -3.422 1.00 67.62 84 GLU A CA 1
ATOM 663 C C . GLU A 1 84 ? -0.556 9.356 -2.176 1.00 67.62 84 GLU A C 1
ATOM 665 O O . GLU A 1 84 ? -1.371 10.126 -1.656 1.00 67.62 84 GLU A O 1
ATOM 670 N N . ASP A 1 85 ? 0.661 9.133 -1.688 1.00 65.69 85 ASP A N 1
ATOM 671 C CA . ASP A 1 85 ? 1.325 10.068 -0.789 1.00 65.69 85 ASP A CA 1
ATOM 672 C C . ASP A 1 85 ? 2.229 11.009 -1.598 1.00 65.69 85 ASP A C 1
ATOM 674 O O . ASP A 1 85 ? 2.303 10.924 -2.825 1.00 65.69 85 ASP A O 1
ATOM 678 N N . ASP A 1 86 ? 2.915 11.929 -0.923 1.00 63.84 86 ASP A N 1
ATOM 679 C CA . ASP A 1 86 ? 3.751 12.935 -1.590 1.00 63.84 86 ASP A CA 1
ATOM 680 C C . ASP A 1 86 ? 4.872 12.315 -2.453 1.00 63.84 86 ASP A C 1
ATOM 682 O O . ASP A 1 86 ? 5.461 12.991 -3.300 1.00 63.84 86 ASP A O 1
ATOM 686 N N . PHE A 1 87 ? 5.173 11.027 -2.264 1.00 72.00 87 PHE A N 1
ATOM 687 C CA . PHE A 1 87 ? 6.346 10.367 -2.823 1.00 72.00 87 PHE A CA 1
ATOM 688 C C . PHE A 1 87 ? 6.032 9.108 -3.637 1.00 72.00 87 PHE A C 1
ATOM 690 O O . PHE A 1 87 ? 6.918 8.633 -4.344 1.00 72.00 87 PHE A O 1
ATOM 697 N N . SER A 1 88 ? 4.838 8.525 -3.528 1.00 81.44 88 SER A N 1
ATOM 698 C CA . SER A 1 88 ? 4.581 7.181 -4.031 1.00 81.44 88 SER A CA 1
ATOM 699 C C . SER A 1 88 ? 3.104 6.837 -4.229 1.00 81.44 88 SER A C 1
ATOM 701 O O . SER A 1 88 ? 2.197 7.406 -3.624 1.00 81.44 88 SER A O 1
ATOM 703 N N . ALA A 1 89 ? 2.871 5.829 -5.069 1.00 87.50 89 ALA A N 1
ATOM 704 C CA . ALA A 1 89 ? 1.601 5.133 -5.217 1.00 87.50 89 ALA A CA 1
ATOM 705 C C . ALA A 1 89 ? 1.603 3.867 -4.343 1.00 87.50 89 ALA A C 1
ATOM 707 O O . ALA A 1 89 ? 2.365 2.930 -4.606 1.00 87.50 89 ALA A O 1
ATOM 708 N N . VAL A 1 90 ? 0.749 3.824 -3.315 1.00 88.75 90 VAL A N 1
ATOM 709 C CA . VAL A 1 90 ? 0.693 2.733 -2.328 1.00 88.75 90 VAL A CA 1
ATOM 710 C C . VAL A 1 90 ? -0.571 1.896 -2.511 1.00 88.75 90 VAL A C 1
ATOM 712 O O . VAL A 1 90 ? -1.690 2.396 -2.405 1.00 88.75 90 VAL A O 1
ATOM 715 N N . PHE A 1 91 ? -0.390 0.594 -2.719 1.00 87.75 91 PHE A N 1
ATOM 716 C CA . PHE A 1 91 ? -1.439 -0.404 -2.910 1.00 87.75 91 PHE A CA 1
ATOM 717 C C . PHE A 1 91 ? -1.494 -1.348 -1.709 1.00 87.75 91 PHE A C 1
ATOM 719 O O . PHE A 1 91 ? -0.470 -1.917 -1.318 1.00 87.75 91 PHE A O 1
ATOM 726 N N . ILE A 1 92 ? -2.685 -1.544 -1.137 1.00 84.44 92 ILE A N 1
ATOM 727 C CA . ILE A 1 92 ? -2.873 -2.352 0.076 1.00 84.44 92 ILE A CA 1
ATOM 728 C C . ILE A 1 92 ? -4.037 -3.328 -0.103 1.00 84.44 92 ILE A C 1
ATOM 730 O O . ILE A 1 92 ? -5.164 -2.922 -0.386 1.00 84.44 92 ILE A O 1
ATOM 734 N N . GLU A 1 93 ? -3.792 -4.612 0.155 1.00 81.88 93 GLU A N 1
ATOM 735 C CA . GLU A 1 93 ? -4.830 -5.644 0.226 1.00 81.88 93 GLU A CA 1
ATOM 736 C C . GLU A 1 93 ? -4.578 -6.627 1.374 1.00 81.88 93 GLU A C 1
ATOM 738 O O 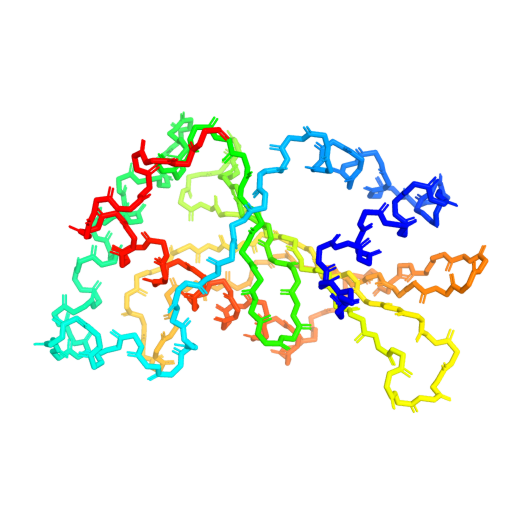. GLU A 1 93 ? -3.471 -6.742 1.896 1.00 81.88 93 GLU A O 1
ATOM 743 N N . ASN A 1 94 ? -5.612 -7.362 1.782 1.00 81.00 94 ASN A N 1
ATOM 744 C CA . ASN A 1 94 ? -5.449 -8.417 2.778 1.00 81.00 94 ASN A CA 1
ATOM 745 C C . ASN A 1 94 ? -4.763 -9.638 2.179 1.00 81.00 94 ASN A C 1
ATOM 747 O O . ASN A 1 94 ? -5.077 -10.048 1.060 1.00 81.00 94 ASN A O 1
ATOM 751 N N . ASP A 1 95 ? -3.880 -10.269 2.951 1.00 84.94 95 ASP A N 1
ATOM 752 C CA . ASP A 1 95 ? -3.367 -11.574 2.568 1.00 84.94 95 ASP A CA 1
ATOM 753 C C . ASP A 1 95 ? -4.489 -12.629 2.713 1.00 84.94 95 ASP A C 1
ATOM 755 O O . ASP A 1 95 ? -5.056 -12.794 3.796 1.00 84.94 95 ASP A O 1
ATOM 759 N N . PRO A 1 96 ? -4.855 -13.354 1.641 1.00 78.44 96 PRO A N 1
ATOM 760 C CA . PRO A 1 96 ? -5.924 -14.350 1.696 1.00 78.44 96 PRO A CA 1
ATOM 761 C C . PRO A 1 96 ? -5.542 -15.612 2.488 1.00 78.44 96 PRO A C 1
ATOM 763 O O . PRO A 1 96 ? -6.412 -16.406 2.860 1.00 78.44 96 PRO A O 1
ATOM 766 N N . GLU A 1 97 ? -4.254 -15.841 2.735 1.00 84.12 97 GLU A N 1
ATOM 767 C CA . GLU A 1 97 ? -3.733 -17.043 3.381 1.00 84.12 97 GLU A CA 1
ATOM 768 C C . GLU A 1 97 ? -3.484 -16.828 4.880 1.00 84.12 97 GLU A C 1
ATOM 770 O O . GLU A 1 97 ? -3.717 -17.756 5.666 1.00 84.12 97 GLU A O 1
ATOM 775 N N . GLU A 1 98 ? -3.100 -15.613 5.283 1.00 84.50 98 GLU A N 1
ATOM 776 C CA . GLU A 1 98 ? -2.668 -15.264 6.641 1.00 84.50 98 GLU A CA 1
ATOM 777 C C . GLU A 1 98 ? -3.599 -14.270 7.357 1.00 84.50 98 GLU A C 1
ATOM 779 O O . GLU A 1 98 ? -3.956 -13.220 6.831 1.00 84.50 98 GLU A O 1
ATOM 784 N N . ASP A 1 99 ? -3.947 -14.577 8.609 1.00 80.19 99 ASP A N 1
ATOM 785 C CA . ASP A 1 99 ? -4.744 -13.681 9.450 1.00 80.19 99 ASP A CA 1
ATOM 786 C C . ASP A 1 99 ? -3.941 -12.437 9.847 1.00 80.19 99 ASP A C 1
ATOM 788 O O . ASP A 1 99 ? -2.809 -12.553 10.324 1.00 80.19 99 ASP A O 1
ATOM 792 N N . ILE A 1 100 ? -4.581 -11.260 9.781 1.00 81.94 100 ILE A N 1
ATOM 793 C CA . ILE A 1 100 ? -4.027 -10.001 10.309 1.00 81.94 100 ILE A CA 1
ATOM 794 C C . ILE A 1 100 ? -2.739 -9.583 9.553 1.00 81.94 100 ILE A C 1
ATOM 796 O O . ILE A 1 100 ? -1.888 -8.853 10.066 1.00 81.94 100 ILE A O 1
ATOM 800 N N . THR A 1 101 ? -2.614 -10.028 8.299 1.00 86.81 101 THR A N 1
ATOM 801 C CA . THR A 1 101 ? -1.496 -9.719 7.403 1.00 86.81 101 THR A CA 1
ATOM 802 C C . THR A 1 101 ? -1.999 -8.961 6.175 1.00 86.81 101 THR A C 1
ATOM 804 O O . THR A 1 101 ? -3.004 -9.324 5.564 1.00 86.81 101 THR A O 1
ATOM 807 N N . LEU A 1 102 ? -1.270 -7.914 5.801 1.00 86.94 102 LEU A N 1
ATOM 808 C CA . LEU A 1 102 ? -1.459 -7.140 4.581 1.00 86.94 102 LEU A CA 1
ATOM 809 C C . LEU A 1 102 ? -0.420 -7.515 3.537 1.00 86.94 102 LEU A C 1
ATOM 811 O O . LEU A 1 102 ? 0.743 -7.727 3.873 1.00 86.94 102 LEU A O 1
ATOM 815 N N . ARG A 1 103 ? -0.828 -7.513 2.272 1.00 87.56 103 ARG A N 1
ATOM 816 C CA . ARG A 1 103 ? 0.071 -7.374 1.130 1.00 87.56 103 ARG A CA 1
ATOM 817 C C . ARG A 1 103 ? 0.128 -5.906 0.759 1.00 87.56 103 ARG A C 1
ATOM 819 O O . ARG A 1 103 ? -0.906 -5.260 0.600 1.00 87.56 103 ARG A O 1
ATOM 826 N N . VAL A 1 104 ? 1.344 -5.399 0.643 1.00 88.75 104 VAL A N 1
ATOM 827 C CA . VAL A 1 104 ? 1.600 -4.004 0.303 1.00 88.75 104 VAL A CA 1
ATOM 828 C C . VAL A 1 104 ? 2.479 -3.961 -0.929 1.00 88.75 104 VAL A C 1
ATOM 830 O O . VAL A 1 104 ? 3.386 -4.780 -1.091 1.00 88.75 104 VAL A O 1
ATOM 833 N N . THR A 1 105 ? 2.191 -3.026 -1.821 1.00 89.75 105 THR A N 1
ATOM 834 C CA . THR A 1 105 ? 3.042 -2.678 -2.956 1.00 89.75 105 THR A CA 1
ATOM 835 C C . THR A 1 105 ? 3.158 -1.164 -3.018 1.00 89.75 105 THR A C 1
ATOM 837 O O . THR A 1 105 ? 2.154 -0.479 -2.888 1.00 89.75 105 THR A O 1
ATOM 840 N N . ILE A 1 106 ? 4.365 -0.640 -3.180 1.00 89.56 106 ILE A N 1
ATOM 841 C CA . ILE A 1 106 ? 4.640 0.790 -3.313 1.00 89.56 106 ILE A CA 1
ATOM 842 C C . ILE A 1 106 ? 5.409 0.981 -4.608 1.00 89.56 106 ILE A C 1
ATOM 844 O O . ILE A 1 106 ? 6.416 0.306 -4.825 1.00 89.56 106 ILE A O 1
ATOM 848 N N . TYR A 1 107 ? 4.937 1.886 -5.455 1.00 89.50 107 TYR A N 1
ATOM 849 C CA . TYR A 1 107 ? 5.664 2.358 -6.625 1.00 89.50 107 TYR A CA 1
ATOM 850 C C . TYR A 1 107 ? 6.099 3.806 -6.395 1.00 89.50 107 TYR A C 1
ATOM 852 O O . TYR A 1 107 ? 5.270 4.650 -6.056 1.00 89.50 107 TYR A O 1
ATOM 860 N N . LYS A 1 108 ? 7.385 4.084 -6.600 1.00 87.31 108 LYS A N 1
ATOM 861 C CA . LYS A 1 108 ? 7.986 5.411 -6.453 1.00 87.31 108 LYS A CA 1
ATOM 862 C C . LYS A 1 108 ? 8.783 5.772 -7.697 1.00 87.31 108 LYS A C 1
ATOM 864 O O . LYS A 1 108 ? 9.583 4.962 -8.170 1.00 87.31 108 LYS A O 1
ATOM 869 N N . ASP A 1 109 ? 8.589 6.988 -8.199 1.00 81.69 109 ASP A N 1
ATOM 870 C CA . ASP A 1 109 ? 9.432 7.544 -9.255 1.00 81.69 109 ASP A CA 1
ATOM 871 C C . ASP A 1 109 ? 10.766 8.030 -8.665 1.00 81.69 109 ASP A C 1
ATOM 873 O O . ASP A 1 109 ? 10.795 8.796 -7.706 1.00 81.69 109 ASP A O 1
ATOM 877 N N . GLU A 1 110 ? 11.889 7.620 -9.260 1.00 76.19 110 GLU A N 1
ATOM 878 C CA . GLU A 1 110 ? 13.244 8.036 -8.831 1.00 76.19 110 GLU A CA 1
ATOM 879 C C . GLU A 1 110 ? 13.928 8.972 -9.849 1.00 76.19 110 GLU A C 1
ATOM 881 O O . GLU A 1 110 ? 15.106 9.325 -9.724 1.00 76.19 110 GLU A O 1
ATOM 886 N N . LYS A 1 111 ? 13.173 9.442 -10.852 1.00 62.75 111 LYS A N 1
ATOM 887 C CA . LYS A 1 111 ? 13.675 10.282 -11.956 1.00 62.75 111 LYS A CA 1
ATOM 888 C C . LYS A 1 111 ? 14.290 11.607 -11.501 1.00 62.75 111 LYS A C 1
ATOM 890 O O . LYS A 1 111 ? 15.066 12.207 -12.247 1.00 62.75 111 LYS A O 1
ATOM 895 N N . GLU A 1 112 ? 13.985 12.064 -10.289 1.00 54.16 112 GLU A N 1
ATOM 896 C CA . GLU A 1 112 ? 14.476 13.339 -9.758 1.00 54.16 112 GLU A CA 1
ATOM 897 C C . GLU A 1 112 ? 15.976 13.336 -9.427 1.00 54.16 112 GLU A C 1
ATOM 899 O O . GLU A 1 112 ? 16.605 14.396 -9.402 1.00 54.16 112 GLU A O 1
ATOM 904 N N . PHE A 1 113 ? 16.591 12.164 -9.240 1.00 51.34 113 PHE A N 1
ATOM 905 C CA . PHE A 1 113 ? 17.967 12.071 -8.742 1.00 51.34 113 PHE A CA 1
ATOM 906 C C . PHE A 1 113 ? 19.035 11.832 -9.823 1.00 51.34 113 PHE A C 1
ATOM 908 O O . PHE A 1 113 ? 20.220 11.721 -9.506 1.00 51.34 113 PHE A O 1
ATOM 915 N N . GLY A 1 114 ? 18.658 11.801 -11.108 1.00 53.72 114 GLY A N 1
ATOM 916 C CA . GLY A 1 114 ? 19.607 11.714 -12.229 1.00 53.72 114 GLY A CA 1
ATOM 917 C C . GLY A 1 114 ? 20.375 10.387 -12.327 1.00 53.72 114 GLY A C 1
ATOM 918 O O . GLY A 1 114 ? 21.432 10.330 -12.962 1.00 53.72 114 GLY A O 1
ATOM 919 N N . PHE A 1 115 ? 19.872 9.327 -11.694 1.00 61.84 115 PHE A N 1
ATOM 920 C CA . PHE A 1 115 ? 20.376 7.964 -11.854 1.00 61.84 115 PHE A CA 1
ATOM 921 C C . PHE A 1 115 ? 19.720 7.276 -13.060 1.00 61.84 115 PHE A C 1
ATOM 923 O O . PHE A 1 115 ? 18.725 7.751 -13.590 1.00 61.84 115 PHE A O 1
ATOM 930 N N . ALA A 1 116 ? 20.264 6.130 -13.485 1.00 73.94 116 ALA A N 1
ATOM 931 C CA . ALA A 1 116 ? 19.664 5.298 -14.539 1.00 73.94 116 ALA A CA 1
ATOM 932 C C . ALA A 1 116 ? 18.372 4.572 -14.096 1.00 73.94 116 ALA A C 1
ATOM 934 O O . ALA A 1 116 ? 17.853 3.761 -14.849 1.00 73.94 116 ALA A O 1
ATOM 935 N N . ILE A 1 117 ? 17.918 4.793 -12.861 1.00 77.56 117 ILE A N 1
ATOM 936 C CA . ILE A 1 117 ? 16.743 4.147 -12.275 1.00 77.56 117 ILE A CA 1
ATOM 937 C C . ILE A 1 117 ? 15.551 5.073 -12.508 1.00 77.56 117 ILE A C 1
ATOM 939 O O . ILE A 1 117 ? 15.559 6.212 -12.047 1.00 77.56 117 ILE A O 1
ATOM 943 N N . ASP A 1 118 ? 14.534 4.573 -13.197 1.00 78.31 118 ASP A N 1
ATOM 944 C CA . ASP A 1 118 ? 13.294 5.295 -13.475 1.00 78.31 118 ASP A CA 1
ATOM 945 C C . ASP A 1 118 ? 12.298 5.210 -12.324 1.00 78.31 118 ASP A C 1
ATOM 947 O O . ASP A 1 118 ? 11.503 6.126 -12.122 1.00 78.31 118 ASP A O 1
ATOM 951 N N . GLY A 1 119 ? 12.362 4.132 -11.545 1.00 84.62 119 GLY A N 1
ATOM 952 C CA . GLY A 1 119 ? 11.511 3.949 -10.382 1.00 84.62 119 GLY A CA 1
ATOM 953 C C . GLY A 1 119 ? 11.894 2.742 -9.540 1.00 84.62 119 GLY A C 1
ATOM 954 O O . GLY A 1 119 ? 12.756 1.934 -9.902 1.00 84.62 119 GLY A O 1
ATOM 955 N N . VAL A 1 120 ? 11.231 2.613 -8.399 1.00 86.50 120 VAL A N 1
ATOM 956 C CA . VAL A 1 120 ? 11.425 1.518 -7.448 1.00 86.50 120 VAL A CA 1
ATOM 957 C C . VAL A 1 120 ? 10.071 0.939 -7.075 1.00 86.50 120 VAL A C 1
ATOM 959 O O . VAL A 1 120 ? 9.111 1.667 -6.824 1.00 86.50 120 VAL A O 1
ATOM 962 N N . VAL A 1 121 ? 10.004 -0.391 -7.046 1.00 88.31 121 VAL A N 1
ATOM 963 C CA . VAL A 1 121 ? 8.851 -1.132 -6.540 1.00 88.31 121 VAL A CA 1
ATOM 964 C C . VAL A 1 121 ? 9.237 -1.844 -5.258 1.00 88.31 121 VAL A C 1
ATOM 966 O O . VAL A 1 121 ? 10.062 -2.762 -5.269 1.00 88.31 121 VAL A O 1
ATOM 969 N N . TYR A 1 122 ? 8.581 -1.465 -4.170 1.00 88.06 122 TYR A N 1
ATOM 970 C CA . TYR A 1 122 ? 8.594 -2.201 -2.915 1.00 88.06 122 TYR A CA 1
ATOM 971 C C . TYR A 1 122 ? 7.371 -3.095 -2.866 1.00 88.06 122 TYR A C 1
ATOM 973 O O . TYR A 1 122 ? 6.267 -2.653 -3.166 1.00 88.06 122 TYR A O 1
ATOM 981 N N . TYR A 1 123 ? 7.531 -4.350 -2.473 1.00 87.75 123 TYR A N 1
ATOM 982 C CA . TYR A 1 123 ? 6.386 -5.227 -2.269 1.00 87.75 123 TYR A CA 1
ATOM 983 C C . TYR A 1 123 ? 6.658 -6.250 -1.184 1.00 87.75 123 TYR A C 1
ATOM 985 O O . TYR A 1 123 ? 7.778 -6.736 -1.023 1.00 87.75 123 TYR A O 1
ATOM 993 N N . GLY A 1 124 ? 5.631 -6.600 -0.423 1.00 88.94 124 GLY A N 1
ATOM 994 C CA . GLY A 1 124 ? 5.822 -7.488 0.708 1.00 88.94 124 GLY A CA 1
ATOM 995 C C . GLY A 1 124 ? 4.578 -7.735 1.534 1.00 88.94 124 GLY A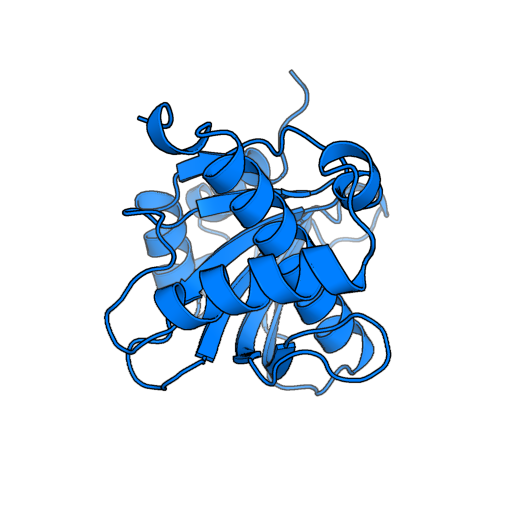 C 1
ATOM 996 O O . GLY A 1 124 ? 3.466 -7.352 1.171 1.00 88.94 124 GLY A O 1
ATOM 997 N N . LYS A 1 125 ? 4.805 -8.399 2.664 1.00 88.94 125 LYS A N 1
ATOM 998 C CA . LYS A 1 125 ? 3.812 -8.693 3.687 1.00 88.94 125 LYS A CA 1
ATOM 999 C C . LYS A 1 125 ? 4.090 -7.883 4.943 1.00 88.94 125 LYS A C 1
ATOM 1001 O O . LYS A 1 125 ? 5.210 -7.900 5.460 1.00 88.94 125 LYS A O 1
ATOM 1006 N N . LEU A 1 126 ? 3.051 -7.250 5.466 1.00 88.88 126 LEU A N 1
ATOM 1007 C CA . LEU A 1 126 ? 3.074 -6.553 6.743 1.00 88.88 126 LEU A CA 1
ATOM 1008 C C . LEU A 1 126 ? 2.135 -7.233 7.730 1.00 88.88 126 LEU A C 1
ATOM 1010 O O . LEU A 1 126 ? 0.974 -7.481 7.412 1.00 88.88 126 LEU A O 1
ATOM 1014 N N . LYS A 1 127 ? 2.606 -7.494 8.947 1.00 87.94 127 LYS A N 1
ATOM 1015 C CA . LYS A 1 127 ? 1.776 -8.046 10.018 1.00 87.94 127 LYS A CA 1
ATOM 1016 C C . LYS A 1 127 ? 1.348 -6.953 10.967 1.00 87.94 127 LYS A C 1
ATOM 1018 O O . LYS A 1 127 ? 2.188 -6.233 11.503 1.00 87.94 127 LYS A O 1
ATOM 1023 N N . TRP A 1 128 ? 0.051 -6.857 11.220 1.00 84.75 128 TRP A N 1
ATOM 1024 C CA . TRP A 1 128 ? -0.446 -5.946 12.237 1.00 84.75 128 TRP A CA 1
ATOM 1025 C C . TRP A 1 128 ? -0.160 -6.494 13.637 1.00 84.75 128 TRP A C 1
ATOM 1027 O O . TRP A 1 128 ? -0.505 -7.633 13.964 1.00 84.75 128 TRP A O 1
ATOM 1037 N N . PHE A 1 129 ? 0.440 -5.664 14.487 1.00 79.31 129 PHE A N 1
ATOM 1038 C CA . PHE A 1 129 ? 0.729 -5.994 15.886 1.00 79.31 129 PHE A CA 1
ATOM 1039 C C . PHE A 1 129 ? 0.042 -5.044 16.884 1.00 79.31 129 PHE A C 1
ATOM 1041 O O . PHE A 1 129 ? 0.152 -5.241 18.095 1.00 79.31 129 PHE A O 1
ATOM 1048 N N . GLY A 1 130 ? -0.704 -4.042 16.400 1.00 73.12 130 GLY A N 1
ATOM 1049 C CA . GLY A 1 130 ? -1.373 -3.025 17.220 1.00 73.12 130 GLY A CA 1
ATOM 1050 C C . GLY A 1 130 ? -0.479 -1.820 17.518 1.00 73.12 130 GLY A C 1
ATOM 1051 O O . GLY A 1 130 ? 0.525 -1.613 16.854 1.00 73.12 130 GLY A O 1
ATOM 1052 N N . LEU A 1 131 ? -0.816 -1.007 18.524 1.00 63.78 131 LEU A N 1
ATOM 1053 C CA . LEU A 1 131 ? 0.080 0.066 18.974 1.00 63.78 131 LEU A CA 1
ATOM 1054 C C . LEU A 1 131 ? 1.326 -0.531 19.649 1.00 63.78 131 LEU A C 1
ATOM 1056 O O . LEU A 1 131 ? 1.304 -0.811 20.850 1.00 63.78 131 LEU A O 1
ATOM 1060 N N . ALA A 1 132 ? 2.424 -0.693 18.909 1.00 52.78 132 ALA A N 1
ATOM 1061 C CA . ALA A 1 132 ? 3.745 -0.780 19.525 1.00 52.78 132 ALA A CA 1
ATOM 1062 C C . ALA A 1 132 ? 4.358 0.617 19.645 1.00 52.78 132 ALA A C 1
ATOM 1064 O O . ALA A 1 132 ? 3.940 1.587 19.012 1.00 52.78 132 ALA A O 1
ATOM 1065 N N . ARG A 1 133 ? 5.331 0.723 20.551 1.00 48.62 133 ARG A N 1
ATOM 1066 C CA . ARG A 1 133 ? 6.067 1.957 20.834 1.00 48.62 133 ARG A CA 1
ATOM 1067 C C . ARG A 1 133 ? 6.653 2.524 19.531 1.00 48.62 133 ARG A C 1
ATOM 1069 O O . ARG A 1 133 ? 7.174 1.762 18.732 1.00 48.62 133 ARG A O 1
ATOM 1076 N N . GLU A 1 134 ? 6.587 3.852 19.388 1.00 53.62 134 GLU A N 1
ATOM 1077 C CA . GLU A 1 134 ? 7.103 4.640 18.248 1.00 53.62 134 GLU A CA 1
ATOM 1078 C C . GLU A 1 134 ? 6.253 4.642 16.957 1.00 53.62 134 GLU A C 1
ATOM 1080 O O . GLU A 1 134 ? 6.784 4.569 15.859 1.00 53.62 134 GLU A O 1
ATOM 1085 N N . LYS A 1 135 ? 4.933 4.849 17.081 1.00 62.12 135 LYS A N 1
ATOM 1086 C CA . LYS A 1 135 ? 4.002 5.256 15.995 1.00 62.12 135 LYS A CA 1
ATOM 1087 C C . LYS A 1 135 ? 3.642 4.215 14.922 1.00 62.12 135 LYS A C 1
ATOM 1089 O O . LYS A 1 135 ? 2.675 4.446 14.210 1.00 62.12 135 LYS A O 1
ATOM 1094 N N . ASN A 1 136 ? 4.332 3.084 14.840 1.00 70.81 136 ASN A N 1
ATOM 1095 C CA . ASN A 1 136 ? 4.048 2.068 13.824 1.00 70.81 136 ASN A CA 1
ATOM 1096 C C . ASN A 1 136 ? 3.059 1.017 14.332 1.00 70.81 136 ASN A C 1
ATOM 1098 O O . ASN A 1 136 ? 3.163 0.572 15.476 1.00 70.81 136 ASN A O 1
ATOM 1102 N N . TYR A 1 137 ? 2.121 0.602 13.473 1.00 80.50 137 TYR A N 1
ATOM 1103 C CA . TYR A 1 137 ? 1.144 -0.448 13.797 1.00 80.50 137 TYR A CA 1
ATOM 1104 C C . TYR A 1 137 ? 1.433 -1.808 13.137 1.00 80.50 137 TYR A C 1
ATOM 1106 O O . TYR A 1 137 ? 0.786 -2.819 13.442 1.00 80.50 137 TYR A O 1
ATOM 1114 N N . PHE A 1 138 ? 2.390 -1.813 12.211 1.00 86.25 138 PHE A N 1
ATOM 1115 C CA . PHE A 1 138 ? 2.735 -2.935 11.351 1.00 86.25 138 PHE A CA 1
ATOM 1116 C C . PHE A 1 138 ? 4.223 -3.256 11.421 1.00 86.25 138 PHE A C 1
ATOM 1118 O O . PHE A 1 138 ? 5.056 -2.365 11.579 1.00 86.25 138 PHE A O 1
ATOM 1125 N N . GLU A 1 139 ? 4.555 -4.536 11.284 1.00 87.38 139 GLU A N 1
ATOM 1126 C CA . GLU A 1 139 ? 5.923 -5.039 11.155 1.00 87.38 139 GLU A CA 1
ATOM 1127 C C . GLU A 1 139 ? 6.088 -5.642 9.766 1.00 87.38 139 GLU A C 1
ATOM 1129 O O . GLU A 1 139 ? 5.228 -6.398 9.305 1.00 87.38 139 GLU A O 1
ATOM 1134 N N . ALA A 1 140 ? 7.198 -5.324 9.104 1.00 87.56 140 ALA A N 1
ATOM 1135 C CA . ALA A 1 140 ? 7.559 -5.973 7.856 1.00 87.56 140 ALA A CA 1
ATOM 1136 C C . ALA A 1 140 ? 7.982 -7.424 8.120 1.00 87.56 140 ALA A C 1
ATOM 1138 O O . ALA A 1 140 ? 8.913 -7.673 8.882 1.00 87.56 140 ALA A O 1
ATOM 1139 N N . LEU A 1 141 ? 7.293 -8.380 7.490 1.00 85.94 141 LEU A N 1
ATOM 1140 C CA . LEU A 1 141 ? 7.624 -9.805 7.590 1.00 85.94 141 LEU A CA 1
ATOM 1141 C C . LEU A 1 141 ? 8.607 -10.220 6.495 1.00 85.94 141 LEU A C 1
ATOM 1143 O O . LEU A 1 141 ? 9.733 -10.630 6.760 1.00 85.94 141 LEU A O 1
ATOM 1147 N N . ASP A 1 142 ? 8.151 -10.108 5.253 1.00 83.31 142 ASP A N 1
ATOM 1148 C CA . ASP A 1 142 ? 8.901 -10.416 4.046 1.00 83.31 142 ASP A CA 1
ATOM 1149 C C . ASP A 1 142 ? 8.681 -9.251 3.091 1.00 83.31 142 ASP A C 1
ATOM 1151 O O . ASP A 1 142 ? 7.540 -8.942 2.749 1.00 83.31 142 ASP A O 1
ATOM 1155 N N . PHE A 1 143 ? 9.756 -8.616 2.644 1.00 83.06 143 PHE A N 1
ATOM 1156 C CA . PHE A 1 143 ? 9.678 -7.585 1.623 1.00 83.06 143 PHE A CA 1
ATOM 1157 C C . PHE A 1 143 ? 10.761 -7.782 0.571 1.00 83.06 143 PHE A C 1
ATOM 1159 O O . PHE A 1 143 ? 11.782 -8.450 0.770 1.00 83.06 143 PHE A O 1
ATOM 1166 N N . TYR A 1 144 ? 10.480 -7.213 -0.585 1.00 84.69 144 TYR A N 1
ATOM 1167 C CA . TYR A 1 144 ? 11.231 -7.346 -1.806 1.00 84.69 144 TYR A CA 1
ATOM 1168 C C . TYR A 1 144 ? 11.286 -5.980 -2.474 1.00 84.69 144 TYR A C 1
ATOM 1170 O O . TYR A 1 144 ? 10.346 -5.190 -2.383 1.00 84.69 144 TYR A O 1
ATOM 1178 N N . VAL A 1 145 ? 12.403 -5.727 -3.147 1.00 86.19 145 VAL A N 1
ATOM 1179 C CA . VAL A 1 145 ? 12.643 -4.489 -3.880 1.00 86.19 145 VAL A CA 1
ATOM 1180 C C . VAL A 1 145 ? 13.003 -4.851 -5.311 1.00 86.19 145 VAL A C 1
ATOM 1182 O O . VAL A 1 145 ? 13.854 -5.722 -5.539 1.00 86.19 145 VAL A O 1
ATOM 1185 N N . SER A 1 146 ? 12.371 -4.178 -6.262 1.00 86.19 146 SER A N 1
ATOM 1186 C CA . SER A 1 146 ? 12.685 -4.260 -7.685 1.00 86.19 146 SER A CA 1
ATOM 1187 C C . SER A 1 146 ? 13.002 -2.860 -8.200 1.00 86.19 146 SER A C 1
ATOM 1189 O O . SER A 1 146 ? 12.250 -1.919 -7.960 1.00 86.19 146 SER A O 1
ATOM 1191 N N . LEU A 1 147 ? 14.123 -2.721 -8.905 1.00 86.06 147 LEU A N 1
ATOM 1192 C CA . LEU A 1 147 ? 14.513 -1.470 -9.558 1.00 86.06 147 LEU A CA 1
ATOM 1193 C C . LEU A 1 147 ? 14.013 -1.467 -10.995 1.00 86.06 147 LEU A C 1
ATOM 1195 O O . LEU A 1 147 ? 14.230 -2.446 -11.714 1.00 86.06 147 LE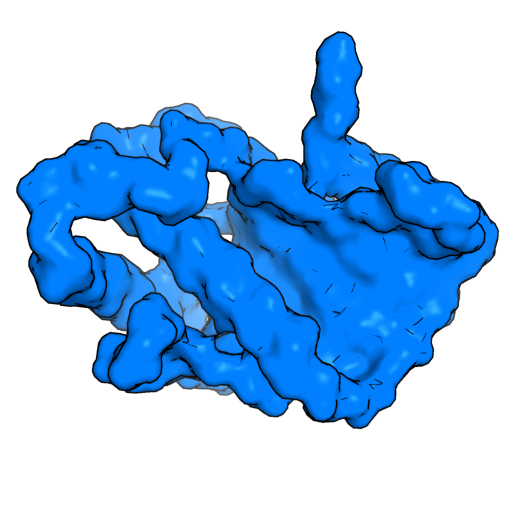U A O 1
ATOM 1199 N N . VAL A 1 148 ? 13.395 -0.367 -11.404 1.00 83.44 148 VAL A N 1
ATOM 1200 C CA . VAL A 1 148 ? 12.892 -0.136 -12.757 1.00 83.44 148 VAL A CA 1
ATOM 1201 C C . VAL A 1 148 ? 13.888 0.738 -13.510 1.00 83.44 148 VAL A C 1
ATOM 1203 O O . VAL A 1 148 ? 14.275 1.796 -13.024 1.00 83.44 148 VAL A O 1
ATOM 1206 N N . PHE A 1 149 ? 14.304 0.278 -14.684 1.00 80.38 149 PHE A N 1
ATOM 1207 C CA . PHE A 1 149 ? 15.121 1.005 -15.654 1.00 80.38 149 PHE A CA 1
ATOM 1208 C C . PHE A 1 149 ? 14.347 1.086 -16.977 1.00 80.38 149 PHE A C 1
ATOM 1210 O O . PHE A 1 149 ? 13.448 0.272 -17.209 1.00 80.38 149 PHE A O 1
ATOM 1217 N N . ASP A 1 150 ? 14.743 2.013 -17.851 1.00 75.00 150 ASP A N 1
ATOM 1218 C CA . ASP A 1 150 ? 14.106 2.315 -19.140 1.00 75.00 150 ASP A CA 1
ATOM 1219 C C . ASP A 1 150 ? 13.729 1.056 -19.941 1.00 75.00 150 ASP A C 1
ATOM 1221 O O . ASP A 1 150 ? 12.662 0.988 -20.553 1.00 75.00 150 ASP A O 1
ATOM 1225 N N . ASP A 1 151 ? 14.607 0.049 -19.949 1.00 71.19 151 ASP A N 1
ATOM 1226 C CA . ASP A 1 151 ? 14.486 -1.155 -20.768 1.00 71.19 151 ASP A CA 1
ATOM 1227 C C . ASP A 1 151 ? 14.434 -2.478 -19.984 1.00 71.19 151 ASP A C 1
ATOM 1229 O O . ASP A 1 151 ? 14.207 -3.532 -20.588 1.00 71.19 151 ASP A O 1
ATOM 1233 N N . TYR A 1 152 ? 14.618 -2.472 -18.658 1.00 73.31 152 TYR A N 1
ATOM 1234 C CA . TYR A 1 152 ? 14.540 -3.694 -17.848 1.00 73.31 152 TYR A CA 1
ATOM 1235 C C . TYR A 1 152 ? 14.257 -3.439 -16.363 1.00 73.31 152 TYR A C 1
ATOM 1237 O O . TYR A 1 152 ? 14.504 -2.368 -15.822 1.00 73.31 152 TYR A O 1
ATOM 1245 N N . VAL A 1 153 ? 13.798 -4.482 -15.667 1.00 80.06 153 VAL A N 1
ATOM 1246 C CA . VAL A 1 153 ? 13.636 -4.490 -14.207 1.00 80.06 153 VAL A CA 1
ATOM 1247 C C . VAL A 1 153 ? 14.637 -5.455 -13.583 1.00 80.06 153 VAL A C 1
ATOM 1249 O O . VAL A 1 153 ? 14.903 -6.536 -14.116 1.00 80.06 153 VAL A O 1
ATOM 1252 N N . LYS A 1 154 ? 15.198 -5.075 -12.434 1.00 80.56 154 LYS A N 1
ATOM 1253 C CA . LYS A 1 154 ? 16.115 -5.911 -11.656 1.00 80.56 154 LYS A CA 1
ATOM 1254 C C . LYS A 1 154 ? 15.583 -6.134 -10.246 1.00 80.56 154 LYS A C 1
ATOM 1256 O O . LYS A 1 154 ? 15.556 -5.208 -9.438 1.00 80.56 154 LYS A O 1
ATOM 1261 N N . ASP A 1 155 ? 15.256 -7.384 -9.930 1.00 76.38 155 ASP A N 1
ATOM 1262 C CA . ASP A 1 155 ? 14.954 -7.797 -8.558 1.00 76.38 155 ASP A CA 1
ATOM 1263 C C . ASP A 1 155 ? 16.228 -7.760 -7.705 1.00 76.38 155 ASP A C 1
ATOM 1265 O O . ASP A 1 155 ? 17.235 -8.393 -8.038 1.00 76.38 155 ASP A O 1
ATOM 1269 N N . ILE A 1 156 ? 16.178 -7.079 -6.561 1.00 71.56 156 ILE A N 1
ATOM 1270 C CA . ILE A 1 156 ? 17.254 -7.101 -5.556 1.00 71.56 156 ILE A CA 1
ATOM 1271 C C . ILE A 1 156 ? 16.972 -8.156 -4.462 1.00 71.56 156 ILE A C 1
ATOM 1273 O O . ILE A 1 156 ? 17.388 -8.003 -3.323 1.00 71.56 156 ILE A O 1
ATOM 1277 N N . SER A 1 157 ? 16.237 -9.226 -4.797 1.00 64.94 157 SER A N 1
ATOM 1278 C CA . SER A 1 157 ? 15.622 -10.229 -3.900 1.00 64.94 157 SER A CA 1
ATOM 1279 C C . SER A 1 157 ? 16.151 -10.335 -2.450 1.00 64.94 157 SER A C 1
ATOM 1281 O O . SER A 1 157 ? 17.332 -10.605 -2.230 1.00 64.94 157 SER A O 1
ATOM 1283 N N . LYS A 1 158 ? 15.224 -10.298 -1.479 1.00 58.34 158 LYS A N 1
ATOM 1284 C CA . LYS A 1 158 ? 15.357 -10.729 -0.071 1.00 58.34 158 LYS A CA 1
ATOM 1285 C C . LYS A 1 158 ? 16.625 -10.246 0.653 1.00 58.34 158 LYS A C 1
ATOM 1287 O O . LYS A 1 158 ? 17.380 -11.045 1.204 1.00 58.34 158 LYS A O 1
ATOM 1292 N N . GLN A 1 159 ? 16.835 -8.936 0.698 1.00 53.09 159 GLN A N 1
ATOM 1293 C CA . GLN A 1 159 ? 17.694 -8.321 1.708 1.00 53.09 159 GLN A CA 1
ATOM 1294 C C . GLN A 1 159 ? 16.792 -7.661 2.747 1.00 53.09 159 GLN A C 1
ATOM 1296 O O . GLN A 1 159 ? 15.948 -6.848 2.391 1.00 53.09 159 GLN A O 1
ATOM 1301 N N . LEU A 1 160 ? 16.955 -8.030 4.020 1.00 57.75 160 LEU A N 1
ATOM 1302 C CA . LEU A 1 160 ? 16.425 -7.269 5.155 1.00 57.75 160 LEU A CA 1
ATOM 1303 C C . LEU A 1 160 ? 17.150 -5.911 5.183 1.00 57.75 160 LEU A C 1
ATOM 1305 O O . LEU A 1 160 ? 18.121 -5.721 5.908 1.00 57.75 160 LEU A O 1
ATOM 1309 N N . LEU A 1 161 ? 16.753 -5.005 4.293 1.00 66.94 161 LEU A N 1
ATOM 1310 C CA . LEU A 1 161 ? 17.075 -3.588 4.346 1.00 66.94 161 LEU A CA 1
ATOM 1311 C C . LEU A 1 161 ? 16.148 -2.949 5.384 1.00 66.94 161 LEU A C 1
ATOM 1313 O O . LEU A 1 161 ? 15.036 -2.539 5.067 1.00 66.94 161 LEU A O 1
ATOM 1317 N N . ASP A 1 162 ? 16.582 -2.928 6.642 1.00 73.75 162 ASP A N 1
ATOM 1318 C CA . ASP A 1 162 ? 15.784 -2.417 7.767 1.00 73.75 162 ASP A CA 1
ATOM 1319 C C . ASP A 1 162 ? 15.215 -1.005 7.519 1.00 73.75 162 ASP A C 1
ATOM 1321 O O . ASP A 1 162 ? 14.182 -0.652 8.083 1.00 73.75 162 ASP A O 1
ATOM 1325 N N . GLU A 1 163 ? 15.881 -0.192 6.696 1.00 77.06 163 GLU A N 1
ATOM 1326 C CA . GLU A 1 163 ? 15.420 1.142 6.294 1.00 77.06 163 GLU A CA 1
ATOM 1327 C C . GLU A 1 163 ? 14.232 1.072 5.320 1.00 77.06 163 GLU A C 1
ATOM 1329 O O . GLU A 1 163 ? 13.187 1.646 5.612 1.00 77.06 163 GLU A O 1
ATOM 1334 N N . GLU A 1 164 ? 14.326 0.278 4.253 1.00 77.19 164 GLU A N 1
ATOM 1335 C CA . GLU A 1 164 ? 1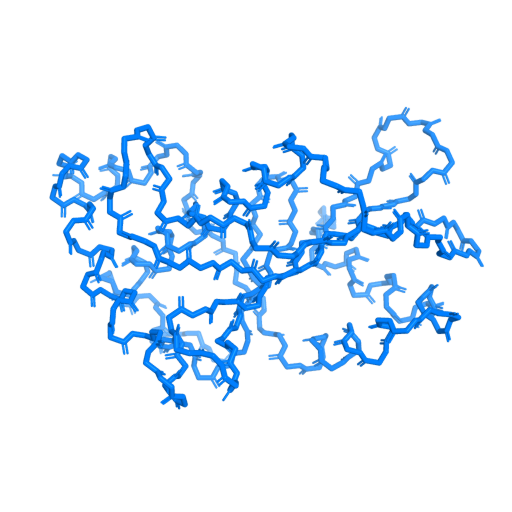3.234 0.094 3.279 1.00 77.19 164 GLU A CA 1
ATOM 1336 C C . GLU A 1 164 ? 12.014 -0.594 3.912 1.00 77.19 164 GLU A C 1
ATOM 1338 O O . GLU A 1 164 ? 10.862 -0.265 3.633 1.00 77.19 164 GLU A O 1
ATOM 1343 N N . GLY A 1 165 ? 12.253 -1.538 4.829 1.00 80.88 165 GLY A N 1
ATOM 1344 C CA . GLY A 1 165 ? 11.184 -2.156 5.612 1.00 80.88 165 GLY A CA 1
ATOM 1345 C C . GLY A 1 165 ? 10.449 -1.142 6.496 1.00 80.88 165 GLY A C 1
ATOM 1346 O O . GLY A 1 165 ? 9.230 -1.228 6.645 1.00 80.88 165 GLY A O 1
ATOM 1347 N N . LYS A 1 166 ? 11.161 -0.156 7.059 1.00 82.62 166 LYS A N 1
ATOM 1348 C CA . LYS A 1 166 ? 10.542 0.949 7.811 1.00 82.62 166 LYS A CA 1
ATOM 1349 C C . LYS A 1 166 ? 9.771 1.891 6.899 1.00 82.62 166 LYS A C 1
ATOM 1351 O O . LYS A 1 166 ? 8.697 2.325 7.296 1.00 82.62 166 LYS A O 1
ATOM 1356 N N . GLU A 1 167 ? 10.283 2.191 5.710 1.00 80.56 167 GLU A N 1
ATOM 1357 C CA . GLU A 1 167 ? 9.573 3.005 4.718 1.00 80.56 167 GLU A CA 1
ATOM 1358 C C . GLU A 1 167 ? 8.230 2.367 4.351 1.00 80.56 167 GLU A C 1
ATOM 1360 O O . GLU A 1 167 ? 7.190 3.009 4.486 1.00 80.56 167 GLU A O 1
ATOM 1365 N N . LEU A 1 168 ? 8.232 1.064 4.050 1.00 85.25 168 LEU A N 1
ATOM 1366 C CA . LEU A 1 168 ? 7.020 0.290 3.776 1.00 85.25 168 LEU A CA 1
ATOM 1367 C C . LEU A 1 168 ? 6.006 0.370 4.931 1.00 85.25 168 LEU A C 1
ATOM 1369 O O . LEU A 1 168 ? 4.810 0.571 4.709 1.00 85.25 168 LEU A O 1
ATOM 1373 N N . VAL A 1 169 ? 6.478 0.224 6.173 1.00 86.75 169 VAL A N 1
ATOM 1374 C CA . 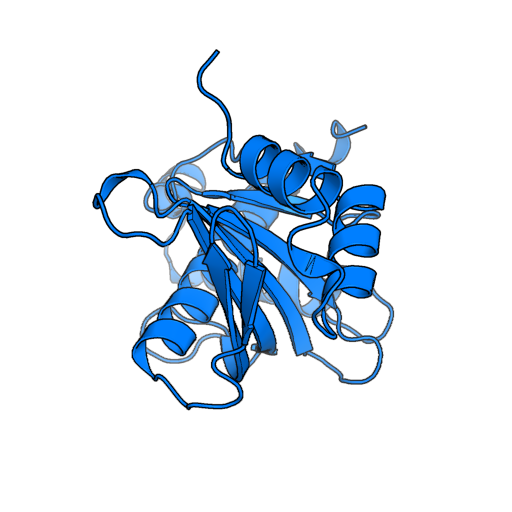VAL A 1 169 ? 5.640 0.317 7.378 1.00 86.75 169 VAL A CA 1
ATOM 1375 C C . VAL A 1 169 ? 5.073 1.724 7.568 1.00 86.75 169 VAL A C 1
ATOM 1377 O O . VAL A 1 169 ? 3.888 1.857 7.887 1.00 86.75 169 VAL A O 1
ATOM 1380 N N . ASN A 1 170 ? 5.887 2.761 7.375 1.00 84.56 170 ASN A N 1
ATOM 1381 C CA . ASN A 1 170 ? 5.484 4.152 7.553 1.00 84.56 170 ASN A CA 1
ATOM 1382 C C . ASN A 1 170 ? 4.440 4.552 6.506 1.00 84.56 170 ASN A C 1
ATOM 1384 O O . ASN A 1 170 ? 3.360 4.996 6.885 1.00 84.56 170 ASN A O 1
ATOM 1388 N N . ALA A 1 171 ? 4.714 4.308 5.221 1.00 83.25 171 ALA A N 1
ATOM 1389 C CA . ALA A 1 171 ? 3.795 4.612 4.125 1.00 83.25 171 ALA A CA 1
ATOM 1390 C C . ALA A 1 171 ? 2.458 3.876 4.299 1.00 83.25 171 ALA A C 1
ATOM 1392 O O . ALA A 1 171 ? 1.388 4.479 4.236 1.00 83.25 171 ALA A O 1
ATOM 1393 N N . THR A 1 172 ? 2.499 2.583 4.647 1.00 85.25 172 THR A N 1
ATOM 1394 C CA . THR A 1 172 ? 1.270 1.821 4.929 1.00 85.25 172 THR A CA 1
ATOM 1395 C C . THR A 1 172 ? 0.497 2.406 6.101 1.00 85.25 172 THR A C 1
ATOM 1397 O O . THR A 1 172 ? -0.729 2.494 6.054 1.00 85.25 172 THR A O 1
ATOM 1400 N N . THR A 1 173 ? 1.200 2.794 7.167 1.00 82.81 173 THR A N 1
ATOM 1401 C CA . THR A 1 173 ? 0.575 3.407 8.338 1.00 82.81 173 THR A CA 1
ATOM 1402 C C . THR A 1 173 ? -0.132 4.694 7.930 1.00 82.81 173 THR A C 1
ATOM 1404 O O . THR A 1 173 ? -1.340 4.782 8.118 1.00 82.81 173 THR A O 1
ATOM 1407 N N . THR A 1 174 ? 0.564 5.620 7.271 1.00 82.06 174 THR A N 1
ATOM 1408 C CA . THR A 1 174 ? -0.004 6.872 6.756 1.00 82.06 174 THR A CA 1
ATOM 1409 C C . THR A 1 174 ? -1.249 6.639 5.900 1.00 82.06 174 THR A C 1
ATOM 1411 O O . THR A 1 174 ? -2.289 7.252 6.138 1.00 82.06 174 THR A O 1
ATOM 1414 N N . VAL A 1 175 ? -1.195 5.709 4.948 1.00 82.31 175 VAL A N 1
ATOM 1415 C CA . VAL A 1 175 ? -2.333 5.419 4.066 1.00 82.31 175 VAL A CA 1
ATOM 1416 C C . VAL A 1 175 ? -3.523 4.858 4.841 1.00 82.31 175 VAL A C 1
ATOM 1418 O O . VAL A 1 175 ? -4.661 5.276 4.636 1.00 82.31 175 VAL A O 1
ATOM 1421 N N 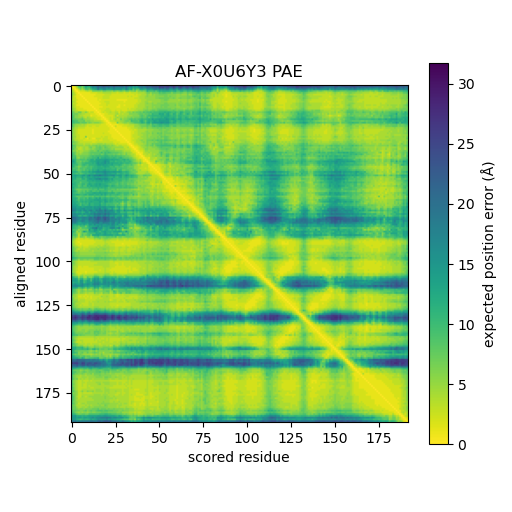. ILE A 1 176 ? -3.295 3.933 5.771 1.00 82.69 176 ILE A N 1
ATOM 1422 C CA . ILE A 1 176 ? -4.363 3.379 6.612 1.00 82.69 176 ILE A CA 1
ATOM 1423 C C . ILE A 1 176 ? -5.010 4.465 7.481 1.00 82.69 176 ILE A C 1
ATOM 1425 O O . ILE A 1 176 ? -6.224 4.446 7.697 1.00 82.69 176 ILE A O 1
ATOM 1429 N N . GLU A 1 177 ? -4.222 5.421 7.961 1.00 80.88 177 GLU A N 1
ATOM 1430 C CA . GLU A 1 177 ? -4.701 6.571 8.722 1.00 80.88 177 GLU A CA 1
ATOM 1431 C C . GLU A 1 177 ? -5.575 7.502 7.861 1.00 80.88 177 GLU A C 1
ATOM 1433 O O . GLU A 1 177 ? -6.653 7.914 8.302 1.00 80.88 177 GLU A O 1
ATOM 1438 N N . GLN A 1 178 ? -5.185 7.754 6.610 1.00 80.88 178 GLN A N 1
ATOM 1439 C CA . GLN A 1 178 ? -5.987 8.510 5.639 1.00 80.88 178 GLN A CA 1
ATOM 1440 C C . GLN A 1 178 ? -7.281 7.774 5.266 1.00 80.88 178 GLN A C 1
ATOM 1442 O O . GLN A 1 178 ? -8.354 8.368 5.226 1.00 80.88 178 GLN A O 1
ATOM 1447 N N . LEU A 1 179 ? -7.239 6.459 5.067 1.00 80.19 179 LEU A N 1
ATOM 1448 C CA . LEU A 1 179 ? -8.443 5.668 4.798 1.00 80.19 179 LEU A CA 1
ATOM 1449 C C . LEU A 1 179 ? -9.414 5.691 5.985 1.00 80.19 179 LEU A C 1
ATOM 1451 O O . LEU A 1 179 ? -10.624 5.831 5.803 1.00 80.19 179 LEU A O 1
ATOM 1455 N N . ALA A 1 180 ? -8.889 5.614 7.209 1.00 79.69 180 ALA A N 1
ATOM 1456 C CA . ALA A 1 180 ? -9.682 5.763 8.422 1.00 79.69 180 ALA A CA 1
ATOM 1457 C C . ALA A 1 180 ? -10.318 7.166 8.523 1.00 79.69 180 ALA A C 1
ATOM 1459 O O . ALA A 1 180 ? -11.471 7.275 8.947 1.00 79.69 180 ALA A O 1
ATOM 1460 N N . TYR A 1 181 ? -9.613 8.226 8.100 1.00 79.88 181 TYR A N 1
ATOM 1461 C CA . TYR A 1 181 ? -10.188 9.572 7.937 1.00 79.88 181 TYR A CA 1
ATOM 1462 C C . TYR A 1 181 ? -11.384 9.563 7.003 1.00 79.88 181 TYR A C 1
ATOM 1464 O O . TYR A 1 181 ? -12.487 9.956 7.386 1.00 79.88 181 TYR A O 1
ATOM 1472 N N . MET A 1 182 ? -11.167 9.083 5.785 1.00 79.75 182 MET A N 1
ATOM 1473 C CA . MET A 1 182 ? -12.173 9.117 4.739 1.00 79.75 182 MET A CA 1
ATOM 1474 C C . MET A 1 182 ? -13.414 8.311 5.123 1.00 79.75 182 MET A C 1
ATOM 1476 O O . MET A 1 182 ? -14.527 8.755 4.854 1.00 79.75 182 MET A O 1
ATOM 1480 N N . GLU A 1 183 ? -13.256 7.168 5.795 1.00 80.31 183 GLU A N 1
ATOM 1481 C CA . GLU A 1 183 ? -14.388 6.388 6.308 1.00 80.31 183 GLU A CA 1
ATOM 1482 C C . GLU A 1 183 ? -15.174 7.158 7.375 1.00 80.31 183 GLU A C 1
ATOM 1484 O O . GLU A 1 183 ? -16.405 7.221 7.318 1.00 80.31 183 GLU A O 1
ATOM 1489 N N . ARG A 1 184 ? -14.481 7.774 8.345 1.00 79.12 184 ARG A N 1
ATOM 1490 C CA . ARG A 1 184 ? -15.123 8.548 9.418 1.00 79.12 184 ARG A CA 1
ATOM 1491 C C . ARG A 1 184 ? -15.955 9.697 8.861 1.00 79.12 184 ARG A C 1
ATOM 1493 O O . ARG A 1 184 ? -17.082 9.904 9.307 1.00 79.12 184 ARG A O 1
ATOM 1500 N N . GLU A 1 185 ? -15.389 10.427 7.911 1.00 79.44 185 GLU A N 1
ATOM 1501 C CA . GLU A 1 185 ? -16.028 11.583 7.286 1.00 79.44 185 GLU A CA 1
ATOM 1502 C C . GLU A 1 185 ? -17.019 11.171 6.177 1.00 79.44 185 GLU A C 1
ATOM 1504 O O . GLU A 1 185 ? -17.712 12.013 5.610 1.00 79.44 185 GLU A O 1
ATOM 1509 N N . GLY A 1 186 ? -17.141 9.868 5.889 1.00 77.44 186 GLY A N 1
ATOM 1510 C CA . GLY A 1 186 ? -18.080 9.313 4.912 1.00 77.44 186 GLY A CA 1
ATOM 1511 C C . GLY A 1 186 ? -17.672 9.503 3.449 1.00 77.44 186 GLY A C 1
ATOM 1512 O O . GLY A 1 186 ? -18.480 9.229 2.565 1.00 77.44 186 GLY A O 1
ATOM 1513 N N . LEU A 1 187 ? -16.434 9.924 3.194 1.00 77.19 187 LEU A N 1
ATOM 1514 C CA . LEU A 1 187 ? -15.888 10.241 1.872 1.00 77.19 187 LEU A CA 1
ATOM 1515 C C . LEU A 1 187 ? -15.690 8.999 0.994 1.00 77.19 187 LEU A C 1
ATOM 1517 O O . LEU A 1 187 ? -15.754 9.098 -0.227 1.00 77.19 187 LEU A O 1
ATOM 1521 N N . LEU A 1 188 ? -15.499 7.817 1.592 1.00 72.50 188 LEU A N 1
ATOM 1522 C CA . LEU A 1 188 ? -15.335 6.567 0.835 1.00 72.50 188 LEU A CA 1
ATOM 1523 C C . LEU A 1 188 ? -16.612 6.131 0.100 1.00 72.50 188 LEU A C 1
ATOM 1525 O O . LEU A 1 188 ? -16.534 5.406 -0.886 1.00 72.50 188 LEU A O 1
ATOM 1529 N N . ARG A 1 189 ? -17.793 6.588 0.539 1.00 67.56 189 ARG A N 1
ATOM 1530 C CA . ARG A 1 189 ? -19.083 6.205 -0.067 1.00 67.56 189 ARG A CA 1
ATOM 1531 C C . ARG A 1 189 ? -19.308 6.804 -1.452 1.00 67.56 189 ARG A C 1
ATOM 1533 O O . ARG A 1 189 ? -20.146 6.299 -2.195 1.00 67.56 189 ARG A O 1
ATOM 1540 N N . ASP A 1 190 ? -18.584 7.871 -1.774 1.00 57.25 190 ASP A N 1
ATOM 1541 C CA . ASP A 1 190 ? -18.738 8.617 -3.022 1.00 57.25 190 ASP A CA 1
ATOM 1542 C C . ASP A 1 190 ? -17.716 8.202 -4.097 1.00 57.25 190 ASP A C 1
ATOM 1544 O O . ASP A 1 190 ? -17.772 8.693 -5.228 1.00 57.25 190 ASP A O 1
ATOM 1548 N N . ILE A 1 191 ? -16.814 7.268 -3.777 1.00 59.69 191 ILE A N 1
ATOM 1549 C CA . ILE A 1 191 ? -15.787 6.749 -4.687 1.00 59.69 191 ILE A CA 1
ATOM 1550 C C . ILE A 1 191 ? -16.420 5.654 -5.552 1.00 59.69 191 ILE A C 1
ATOM 1552 O O . ILE A 1 191 ? -16.665 4.540 -5.090 1.00 59.69 191 ILE A O 1
ATOM 1556 N N . LYS A 1 192 ? -16.757 6.008 -6.798 1.00 46.44 192 LYS A N 1
ATOM 1557 C CA . LYS A 1 192 ? -17.416 5.124 -7.774 1.00 46.44 192 LYS A CA 1
ATOM 1558 C C . LYS A 1 192 ? -16.447 4.288 -8.582 1.00 46.44 192 LYS A C 1
ATOM 1560 O O . LYS A 1 192 ? -15.402 4.819 -9.002 1.00 46.44 192 LYS A O 1
#